Protein AF-A0A9P0GNS7-F1 (afdb_monomer_lite)

InterPro domains:
  IPR008501 THO complex subunit 7/Mft1 [PF05615] (4-136)

pLDDT: mean 85.01, std 15.53, range [34.81, 98.25]

Foldseek 3Di:
DDVVVVVVVVCVVPVPPPVLVVLVVVLVVLVVCLVPDPPPDPVVNVVSVVVSVVSVVVSVVVVVVVVVVVVVVVVVVVVVVVVVVVVVVVVVVVVVVVVVVVVVVVVVVVVVVVVVVVVVVVVVVVVDDPPVVVVVVVVVVVVVVVVVVVVVVVVVVVVVVVVVVVVVVVVVVVVVVVVVVVCVVVVPDDDDDDDD

Secondary structure (DSSP, 8-state):
--HHHHHHHHHHHHTTHHHHHHHHHHHHHHHHHHTTS--SSHHHHHHHHHHHHHHHHHHHHHHHHHHHHHHHHHHHHHHHHHHHHHHHHHHHHHHHHHHHHHHHHHHHHHHHHHHHHHHHHHHHHTTSPPHHHHHHHHHHHHHHHHHHHHHHHHHHHHHHHHHHHHHHHHHHHHHHHHHHHHHHHHS---------

Radius of gyration: 69.65 Å; chains: 1; bounding box: 148×47×194 Å

Organism: NCBI:txid467358

Structure (mmCIF, N/CA/C/O backbone):
data_AF-A0A9P0GNS7-F1
#
_entry.id   AF-A0A9P0GNS7-F1
#
loop_
_atom_site.group_PDB
_atom_site.id
_atom_site.type_symbol
_atom_site.label_atom_id
_atom_site.label_alt_id
_atom_site.label_comp_id
_atom_site.label_asym_id
_atom_site.label_entity_id
_atom_site.label_seq_id
_atom_site.pdbx_PDB_ins_code
_atom_site.Cartn_x
_atom_site.Cartn_y
_atom_site.Cartn_z
_atom_site.occupancy
_atom_site.B_iso_or_equiv
_atom_site.auth_seq_id
_atom_site.auth_comp_id
_atom_site.auth_asym_id
_atom_site.auth_atom_id
_atom_site.pdbx_PDB_model_num
ATOM 1 N N . MET A 1 1 ? 13.875 36.327 -33.855 1.00 54.88 1 MET A N 1
ATOM 2 C CA . MET A 1 1 ? 14.641 35.069 -33.754 1.00 54.88 1 MET A CA 1
ATOM 3 C C . MET A 1 1 ? 15.659 35.281 -32.671 1.00 54.88 1 MET A C 1
ATOM 5 O O . MET A 1 1 ? 16.468 36.187 -32.809 1.00 54.88 1 MET A O 1
ATOM 9 N N . THR A 1 2 ? 15.534 34.539 -31.584 1.00 84.25 2 THR A N 1
ATOM 10 C CA . THR A 1 2 ? 16.397 34.664 -30.408 1.00 84.25 2 THR A CA 1
ATOM 11 C C . THR A 1 2 ? 17.704 33.923 -30.682 1.00 84.25 2 THR A C 1
ATOM 13 O O . THR A 1 2 ? 17.686 32.924 -31.401 1.00 84.25 2 THR A O 1
ATOM 16 N N . ASP A 1 3 ? 18.833 34.373 -30.135 1.00 77.19 3 ASP A N 1
ATOM 17 C CA . ASP A 1 3 ? 20.138 33.731 -30.373 1.00 77.19 3 ASP A CA 1
ATOM 18 C C . ASP A 1 3 ? 20.139 32.239 -30.009 1.00 77.19 3 ASP A C 1
ATOM 20 O O . ASP A 1 3 ? 20.755 31.433 -30.704 1.00 77.19 3 ASP A O 1
ATOM 24 N N . GLU A 1 4 ? 19.356 31.830 -29.007 1.00 81.75 4 GLU A N 1
ATOM 25 C CA . GLU A 1 4 ? 19.142 30.415 -28.690 1.00 81.75 4 GLU A CA 1
ATOM 26 C C . GLU A 1 4 ? 18.494 29.618 -29.828 1.00 81.75 4 GLU A C 1
ATOM 28 O O . GLU A 1 4 ? 18.845 28.461 -30.042 1.00 81.75 4 GLU A O 1
ATOM 33 N N . ASP A 1 5 ? 17.580 30.213 -30.594 1.00 82.19 5 ASP A N 1
ATOM 34 C CA . ASP A 1 5 ? 16.935 29.542 -31.727 1.00 82.19 5 ASP A CA 1
ATOM 35 C C . ASP A 1 5 ? 17.911 29.374 -32.896 1.00 82.19 5 ASP A C 1
ATOM 37 O O . ASP A 1 5 ? 17.850 28.385 -33.632 1.00 82.19 5 ASP A O 1
ATOM 41 N N . ILE A 1 6 ? 18.842 30.322 -33.050 1.00 78.75 6 ILE A N 1
ATOM 42 C CA . ILE A 1 6 ? 19.924 30.274 -34.039 1.00 78.75 6 ILE A CA 1
ATOM 43 C C . ILE A 1 6 ? 20.957 29.221 -33.629 1.00 78.75 6 ILE A C 1
ATOM 45 O O . ILE A 1 6 ? 21.374 28.424 -34.469 1.00 78.75 6 ILE A O 1
ATOM 49 N N . ILE A 1 7 ? 21.322 29.165 -32.345 1.00 75.06 7 ILE A N 1
ATOM 50 C CA . ILE A 1 7 ? 22.236 28.161 -31.788 1.00 75.06 7 ILE A CA 1
ATOM 51 C C . ILE A 1 7 ? 21.610 26.767 -31.870 1.00 75.06 7 ILE A C 1
ATOM 53 O O . ILE A 1 7 ? 22.263 25.843 -32.342 1.00 75.06 7 ILE A O 1
ATOM 57 N N . ARG A 1 8 ? 20.331 26.606 -31.511 1.00 76.12 8 ARG A N 1
ATOM 58 C CA . ARG A 1 8 ? 19.602 25.332 -31.608 1.00 76.12 8 ARG A CA 1
ATOM 59 C C . ARG A 1 8 ? 19.474 24.869 -33.061 1.00 76.12 8 ARG A C 1
ATOM 61 O O . ARG A 1 8 ? 19.688 23.692 -33.335 1.00 76.12 8 ARG A O 1
ATOM 68 N N . ARG A 1 9 ? 19.205 25.777 -34.010 1.00 70.62 9 ARG A N 1
ATOM 69 C CA . ARG A 1 9 ? 19.239 25.452 -35.447 1.00 70.62 9 ARG A CA 1
ATOM 70 C C . ARG A 1 9 ? 20.632 25.062 -35.909 1.00 70.62 9 ARG A C 1
ATOM 72 O O . ARG A 1 9 ? 20.768 24.025 -36.543 1.00 70.62 9 ARG A O 1
ATOM 79 N N . ARG A 1 10 ? 21.660 25.852 -35.592 1.00 69.81 10 ARG A N 1
ATOM 80 C CA . ARG A 1 10 ? 23.043 25.550 -35.983 1.00 69.81 10 ARG A CA 1
ATOM 81 C C . ARG A 1 10 ? 23.501 24.220 -35.396 1.00 69.81 10 ARG A C 1
ATOM 83 O O . ARG A 1 10 ? 24.101 23.448 -36.119 1.00 69.81 10 ARG A O 1
ATOM 90 N N . LEU A 1 11 ? 23.139 23.905 -34.156 1.00 68.19 11 LEU A N 1
ATOM 91 C CA . LEU A 1 11 ? 23.443 22.625 -33.519 1.00 68.19 11 LEU A CA 1
ATOM 92 C C . LEU A 1 11 ? 22.653 21.454 -34.128 1.00 68.19 11 LEU A C 1
ATOM 94 O O . LEU A 1 11 ? 23.179 20.352 -34.196 1.00 68.19 11 LEU A O 1
ATOM 98 N N . MET A 1 12 ? 21.421 21.666 -34.604 1.00 65.56 12 MET A N 1
ATOM 99 C CA . MET A 1 12 ? 20.685 20.643 -35.364 1.00 65.56 12 MET A CA 1
ATOM 100 C C . MET A 1 12 ? 21.250 20.419 -36.772 1.00 65.56 12 MET A C 1
ATOM 102 O O . MET A 1 12 ? 21.155 19.305 -37.277 1.00 65.56 12 MET A O 1
ATOM 106 N N . PHE A 1 13 ? 21.819 21.451 -37.403 1.00 62.66 13 PHE A N 1
ATOM 107 C CA . PHE A 1 13 ? 22.474 21.329 -38.708 1.00 62.66 13 PHE A CA 1
ATOM 108 C C . PHE A 1 13 ? 23.898 20.749 -38.589 1.00 62.66 13 PHE A C 1
ATOM 110 O O . PHE A 1 13 ? 24.208 19.788 -39.282 1.00 62.66 13 PHE A O 1
ATOM 117 N N . ASP A 1 14 ? 24.736 21.257 -37.677 1.00 60.34 14 ASP A N 1
ATOM 118 C CA . ASP A 1 14 ? 26.123 20.807 -37.439 1.00 60.34 14 ASP A CA 1
ATOM 119 C C . ASP A 1 14 ? 26.248 19.611 -36.482 1.00 60.34 14 ASP A C 1
ATOM 121 O O . ASP A 1 14 ? 27.342 19.072 -36.300 1.00 60.34 14 ASP A O 1
ATOM 125 N N . GLY A 1 15 ? 25.148 19.170 -35.873 1.00 58.38 15 GLY A N 1
ATOM 126 C CA . GLY A 1 15 ? 25.089 17.979 -35.033 1.00 58.38 15 GLY A CA 1
ATOM 127 C C . GLY A 1 15 ? 25.295 16.718 -35.867 1.00 58.38 15 GLY A C 1
ATOM 128 O O . GLY A 1 15 ? 24.339 16.102 -36.321 1.00 58.38 15 GLY A O 1
ATOM 129 N N . ASP A 1 16 ? 26.557 16.355 -36.084 1.00 54.25 16 ASP A N 1
ATOM 130 C CA . ASP A 1 16 ? 27.046 15.120 -36.724 1.00 54.25 16 ASP A CA 1
ATOM 131 C C . ASP A 1 16 ? 26.703 14.933 -38.229 1.00 54.25 16 ASP A C 1
ATOM 133 O O . ASP A 1 16 ? 27.314 14.094 -38.885 1.00 54.25 16 ASP A O 1
ATOM 137 N N . GLY A 1 17 ? 25.794 15.724 -38.821 1.00 57.66 17 GLY A N 1
ATOM 138 C CA . GLY A 1 17 ? 25.303 15.529 -40.199 1.00 57.66 17 GLY A CA 1
ATOM 139 C C . GLY A 1 17 ? 26.152 16.151 -41.320 1.00 57.66 17 GLY A C 1
ATOM 140 O O . GLY A 1 17 ? 26.436 15.495 -42.323 1.00 57.66 17 GLY A O 1
ATOM 141 N N . THR A 1 18 ? 26.607 17.401 -41.170 1.00 56.75 18 THR A N 1
ATOM 142 C CA . THR A 1 18 ? 27.341 18.118 -42.240 1.00 56.75 18 THR A CA 1
ATOM 143 C C . THR A 1 18 ? 28.758 17.579 -42.459 1.00 56.75 18 THR A C 1
ATOM 145 O O . THR A 1 18 ? 29.319 17.688 -43.550 1.00 56.75 18 THR A O 1
ATOM 148 N N . GLY A 1 19 ? 29.366 17.002 -41.418 1.00 70.06 19 GLY A N 1
ATOM 149 C CA . GLY A 1 19 ? 30.728 16.474 -41.469 1.00 70.06 19 GLY A CA 1
ATOM 150 C C . GLY A 1 19 ? 30.844 15.212 -42.322 1.00 70.06 19 GLY A C 1
ATOM 151 O O . GLY A 1 19 ? 31.804 15.079 -43.079 1.00 70.06 19 GLY A O 1
ATOM 152 N N . GLU A 1 20 ? 29.870 14.305 -42.228 1.00 72.25 20 GLU A N 1
ATOM 153 C CA . GLU A 1 20 ? 29.835 13.081 -43.037 1.00 72.25 20 GLU A CA 1
ATOM 154 C C . GLU A 1 20 ? 29.507 13.381 -44.502 1.00 72.25 20 GLU A C 1
ATOM 156 O O . GLU A 1 20 ? 30.194 12.874 -45.387 1.00 72.25 20 GLU A O 1
ATOM 161 N N . ASP A 1 21 ? 28.539 14.262 -44.769 1.00 77.69 21 ASP A N 1
ATOM 162 C CA . ASP A 1 21 ? 28.176 14.656 -46.135 1.00 77.69 21 ASP A CA 1
ATOM 163 C C . ASP A 1 21 ? 29.322 15.397 -46.846 1.00 77.69 21 ASP A C 1
ATOM 165 O O . ASP A 1 21 ? 29.645 15.132 -48.006 1.00 77.69 21 ASP A O 1
ATOM 169 N N . ARG A 1 22 ? 30.048 16.259 -46.122 1.00 79.25 22 ARG A N 1
ATOM 170 C CA . ARG A 1 22 ? 31.270 16.894 -46.633 1.00 79.25 22 ARG A CA 1
ATOM 171 C C . ARG A 1 22 ? 32.360 15.868 -46.955 1.00 79.25 22 ARG A C 1
ATOM 173 O O . ARG A 1 22 ? 32.980 15.958 -48.011 1.00 79.25 22 ARG A O 1
ATOM 180 N N . ARG A 1 23 ? 32.569 14.876 -46.083 1.00 78.56 23 ARG A N 1
ATOM 181 C CA . ARG A 1 23 ? 33.554 13.800 -46.299 1.00 78.56 23 ARG A CA 1
ATOM 182 C C . ARG A 1 23 ? 33.175 12.902 -47.477 1.00 78.56 23 ARG A C 1
ATOM 184 O O . ARG A 1 23 ? 34.052 12.546 -48.257 1.00 78.56 23 ARG A O 1
ATOM 191 N N . LEU A 1 24 ? 31.893 12.575 -47.643 1.00 83.38 24 LEU A N 1
ATOM 192 C CA . LEU A 1 24 ? 31.376 11.839 -48.802 1.00 83.38 24 LEU A CA 1
ATOM 193 C C . LEU A 1 24 ? 31.582 12.619 -50.101 1.00 83.38 24 LEU A C 1
ATOM 195 O O . LEU A 1 24 ? 32.037 12.055 -51.096 1.00 83.38 24 LEU A O 1
ATOM 199 N N . ASN A 1 25 ? 31.308 13.922 -50.079 1.00 85.81 25 ASN A N 1
ATOM 200 C CA . ASN A 1 25 ? 31.560 14.800 -51.215 1.00 85.81 25 ASN A CA 1
ATOM 201 C C . ASN A 1 25 ? 33.052 14.866 -51.570 1.00 85.81 25 ASN A C 1
ATOM 203 O O . ASN A 1 25 ? 33.404 14.836 -52.749 1.00 85.81 25 ASN A O 1
ATOM 207 N N . ASP A 1 26 ? 33.943 14.925 -50.581 1.00 83.69 26 ASP A N 1
ATOM 208 C CA . ASP A 1 26 ? 35.387 14.945 -50.824 1.00 83.69 26 ASP A CA 1
ATOM 209 C C . ASP A 1 26 ? 35.915 13.584 -51.314 1.00 83.69 26 ASP A C 1
ATOM 211 O O . ASP A 1 26 ? 36.727 13.547 -52.239 1.00 83.69 26 ASP A O 1
ATOM 215 N N . PHE A 1 27 ? 35.377 12.470 -50.808 1.00 86.12 27 PHE A N 1
ATOM 216 C CA . PHE A 1 27 ? 35.633 11.124 -51.333 1.00 86.12 27 PHE A CA 1
ATOM 217 C C . PHE A 1 27 ? 35.225 10.996 -52.810 1.00 86.12 27 PHE A C 1
ATOM 219 O O . PHE A 1 27 ? 36.007 10.535 -53.643 1.00 86.12 27 PHE A O 1
ATOM 226 N N . LEU A 1 28 ? 34.037 11.489 -53.169 1.00 87.25 28 LEU A N 1
ATOM 227 C CA . LEU A 1 28 ? 33.531 11.463 -54.544 1.00 87.25 28 LEU A CA 1
ATOM 228 C C . LEU A 1 28 ? 34.373 12.343 -55.484 1.00 87.25 28 LEU A C 1
ATOM 230 O O . LEU A 1 28 ? 34.656 11.952 -56.622 1.00 87.25 28 LEU A O 1
ATOM 234 N N . LYS A 1 29 ? 34.845 13.501 -55.002 1.00 87.25 29 LYS A N 1
ATOM 235 C CA . LYS A 1 29 ? 35.814 14.339 -55.729 1.00 87.25 29 LYS A CA 1
ATOM 236 C C . LYS A 1 29 ? 37.148 13.622 -55.924 1.00 87.25 29 LYS A C 1
ATOM 238 O O . LYS A 1 29 ? 37.714 13.734 -57.006 1.00 87.25 29 LYS A O 1
ATOM 243 N N . ASN A 1 30 ? 37.650 12.900 -54.922 1.00 85.44 30 ASN A N 1
ATOM 244 C CA . ASN A 1 30 ? 38.920 12.173 -55.012 1.00 85.44 30 ASN A CA 1
ATOM 245 C C . ASN A 1 30 ? 38.845 11.022 -56.022 1.00 85.44 30 ASN A C 1
ATOM 247 O O . ASN A 1 30 ? 39.733 10.907 -56.860 1.00 85.44 30 ASN A O 1
ATOM 251 N N . ILE A 1 31 ? 37.740 10.269 -56.045 1.00 86.62 31 ILE A N 1
ATOM 252 C CA . ILE A 1 31 ? 37.474 9.270 -57.094 1.00 86.62 31 ILE A CA 1
ATOM 253 C C . ILE A 1 31 ? 37.410 9.934 -58.473 1.00 86.62 31 ILE A C 1
ATOM 255 O O . ILE A 1 31 ? 38.049 9.482 -59.419 1.00 86.62 31 ILE A O 1
ATOM 259 N N . SER A 1 32 ? 36.671 11.040 -58.592 1.00 86.44 32 SER A N 1
ATOM 260 C CA . SER A 1 32 ? 36.528 11.762 -59.863 1.00 86.44 32 SER A CA 1
ATOM 261 C C . SER A 1 32 ? 37.859 12.313 -60.379 1.00 86.44 32 SER A C 1
ATOM 263 O O . SER A 1 32 ? 38.058 12.383 -61.589 1.00 86.44 32 SER A O 1
ATOM 265 N N . LYS A 1 33 ? 38.761 12.718 -59.477 1.00 85.50 33 LYS A N 1
ATOM 266 C CA . LYS A 1 33 ? 40.122 13.154 -59.810 1.00 85.50 33 LYS A CA 1
ATOM 267 C C . LYS A 1 33 ? 40.984 11.976 -60.240 1.00 85.50 33 LYS A C 1
ATOM 269 O O . LYS A 1 33 ? 41.615 12.074 -61.284 1.00 85.50 33 LYS A O 1
ATOM 274 N N . TRP A 1 34 ? 40.972 10.873 -59.495 1.00 82.19 34 TRP A N 1
ATOM 275 C CA . TRP A 1 34 ? 41.722 9.664 -59.843 1.00 82.19 34 TRP A CA 1
ATOM 276 C C . TRP A 1 34 ? 41.353 9.153 -61.243 1.00 82.19 34 TRP A C 1
ATOM 278 O O . TRP A 1 34 ? 42.236 8.933 -62.054 1.00 82.19 34 TRP A O 1
ATOM 288 N N . LEU A 1 35 ? 40.061 9.141 -61.594 1.00 81.94 35 LEU A N 1
ATOM 289 C CA . LEU A 1 35 ? 39.582 8.730 -62.924 1.00 81.94 35 LEU A CA 1
ATOM 290 C C . LEU A 1 35 ? 39.954 9.677 -64.084 1.00 81.94 35 LEU A C 1
ATOM 292 O O . LEU A 1 35 ? 39.881 9.274 -65.240 1.00 81.94 35 LEU A O 1
ATOM 296 N N . ARG A 1 36 ? 40.266 10.950 -63.807 1.00 80.75 36 ARG A N 1
ATOM 297 C CA . ARG A 1 36 ? 40.544 11.986 -64.827 1.00 80.75 36 ARG A CA 1
ATOM 298 C C . ARG A 1 36 ? 42.023 12.339 -64.948 1.00 80.75 36 ARG A C 1
ATOM 300 O O . ARG A 1 36 ? 42.383 13.105 -65.839 1.00 80.75 36 ARG A O 1
ATOM 307 N N . THR A 1 37 ? 42.852 11.872 -64.021 1.00 77.06 37 THR A N 1
ATOM 308 C CA . THR A 1 37 ? 44.276 12.205 -63.997 1.00 77.06 37 THR A CA 1
ATOM 309 C C . THR A 1 37 ? 45.023 11.155 -64.804 1.00 77.06 37 THR A C 1
ATOM 311 O O . THR A 1 37 ? 44.979 9.983 -64.454 1.00 77.06 37 THR A O 1
ATOM 314 N N . ASP A 1 38 ? 45.724 11.571 -65.858 1.00 65.25 38 ASP A N 1
ATOM 315 C CA . ASP A 1 38 ? 46.687 10.696 -66.529 1.00 65.25 38 ASP A CA 1
ATOM 316 C C . ASP A 1 38 ? 47.863 10.491 -65.565 1.00 65.25 38 ASP A C 1
ATOM 318 O O . ASP A 1 38 ? 48.603 11.432 -65.251 1.00 65.25 38 ASP A O 1
ATOM 322 N N . HIS A 1 39 ? 47.964 9.294 -64.987 1.00 65.50 39 HIS A N 1
ATOM 323 C CA . HIS A 1 39 ? 48.976 8.981 -63.982 1.00 65.50 39 HIS A CA 1
ATOM 324 C C . HIS A 1 39 ? 50.364 9.029 -64.632 1.00 65.50 39 HIS A C 1
ATOM 326 O O . HIS A 1 39 ? 50.729 8.148 -65.403 1.00 65.50 39 HIS A O 1
ATOM 332 N N . LYS A 1 40 ? 51.140 10.080 -64.333 1.00 60.06 40 LYS A N 1
ATOM 333 C CA . LYS A 1 40 ? 52.489 10.289 -64.894 1.00 60.06 40 LYS A C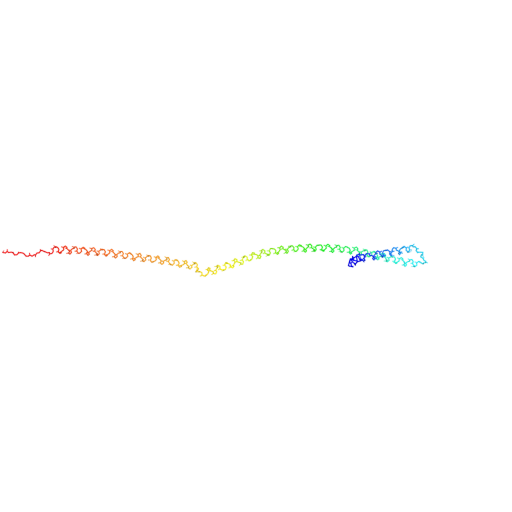A 1
ATOM 334 C C . LYS A 1 40 ? 53.481 9.191 -64.481 1.00 60.06 40 LYS A C 1
ATOM 336 O O . LYS A 1 40 ? 54.430 8.943 -65.219 1.00 60.06 40 LYS A O 1
ATOM 341 N N . THR A 1 41 ? 53.228 8.547 -63.339 1.00 66.94 41 THR A N 1
ATOM 342 C CA . THR A 1 41 ? 54.006 7.442 -62.764 1.00 66.94 41 THR A CA 1
ATOM 343 C C . THR A 1 41 ? 53.048 6.442 -62.104 1.00 66.94 41 THR A C 1
ATOM 345 O O . THR A 1 41 ? 52.045 6.848 -61.513 1.00 66.94 41 THR A O 1
ATOM 348 N N . GLU A 1 42 ? 53.354 5.145 -62.169 1.00 70.62 42 GLU A N 1
ATOM 349 C CA . GLU A 1 42 ? 52.539 4.063 -61.584 1.00 70.62 42 GLU A CA 1
ATOM 350 C C . GLU A 1 42 ? 52.405 4.180 -60.047 1.00 70.62 42 GLU A C 1
ATOM 352 O O . GLU A 1 42 ? 51.342 3.912 -59.487 1.00 70.62 42 GLU A O 1
ATOM 357 N N . GLU A 1 43 ? 53.438 4.696 -59.371 1.00 76.56 43 GLU A N 1
ATOM 358 C CA . GLU A 1 43 ? 53.465 4.917 -57.915 1.00 76.56 43 GLU A CA 1
ATOM 359 C C . GLU A 1 43 ? 52.447 5.973 -57.440 1.00 76.56 43 GLU A C 1
ATOM 361 O O . GLU A 1 43 ? 51.773 5.780 -56.425 1.00 76.56 43 GLU A O 1
ATOM 366 N N . ASP A 1 44 ? 52.253 7.057 -58.200 1.00 76.44 44 ASP A N 1
ATOM 367 C CA . ASP A 1 44 ? 51.292 8.120 -57.862 1.00 76.44 44 ASP A CA 1
ATOM 368 C C . ASP A 1 44 ? 49.838 7.626 -57.949 1.00 76.44 44 ASP A C 1
ATOM 370 O O . ASP A 1 44 ? 48.963 8.056 -57.187 1.00 76.44 44 ASP A O 1
ATOM 374 N N . GLY A 1 45 ? 49.571 6.705 -58.881 1.00 78.81 45 GLY A N 1
ATOM 375 C CA . GLY A 1 45 ? 48.272 6.048 -59.019 1.00 78.81 45 GLY A CA 1
ATOM 376 C C . GLY A 1 45 ? 47.946 5.153 -57.824 1.00 78.81 45 GLY A C 1
ATOM 377 O O . GLY A 1 45 ? 46.803 5.155 -57.358 1.00 78.81 45 GLY A O 1
ATOM 378 N N . LEU A 1 46 ? 48.956 4.455 -57.297 1.00 83.62 46 LEU A N 1
ATOM 379 C CA . LEU A 1 46 ? 48.839 3.534 -56.165 1.00 83.62 46 LEU A CA 1
ATOM 380 C C . LEU A 1 46 ? 48.621 4.286 -54.839 1.00 83.62 46 LEU A C 1
ATOM 382 O O . LEU A 1 46 ? 47.715 3.948 -54.082 1.00 83.62 46 LEU A O 1
ATOM 386 N N . ILE A 1 47 ? 49.335 5.397 -54.616 1.00 84.88 47 ILE A N 1
ATOM 387 C CA . ILE A 1 47 ? 49.142 6.267 -53.438 1.00 84.88 47 ILE A CA 1
ATOM 388 C C . ILE A 1 47 ? 47.731 6.883 -53.412 1.00 84.88 47 ILE A C 1
ATOM 390 O O . ILE A 1 47 ? 47.077 6.943 -52.365 1.00 84.88 47 ILE A O 1
ATOM 394 N N . MET A 1 48 ? 47.229 7.343 -54.563 1.00 83.06 48 MET A N 1
ATOM 395 C CA . MET A 1 48 ? 45.854 7.846 -54.666 1.00 83.06 48 MET A CA 1
ATOM 396 C C . MET A 1 48 ? 44.819 6.742 -54.421 1.00 83.06 48 MET A C 1
ATOM 398 O O . MET A 1 48 ? 43.810 6.994 -53.759 1.00 83.06 48 MET A O 1
ATOM 402 N N . PHE A 1 49 ? 45.065 5.530 -54.920 1.00 86.56 49 PHE A N 1
ATOM 403 C CA . PHE A 1 49 ? 44.190 4.380 -54.711 1.00 86.56 49 PHE A CA 1
ATOM 404 C C . PHE A 1 49 ? 44.110 3.971 -53.231 1.00 86.56 49 PHE A C 1
ATOM 406 O O . PHE A 1 49 ? 43.007 3.770 -52.712 1.00 86.56 49 PHE A O 1
ATOM 413 N N . ASP A 1 50 ? 45.236 3.941 -52.518 1.00 88.38 50 ASP A N 1
ATOM 414 C CA . ASP A 1 50 ? 45.268 3.663 -51.076 1.00 88.38 50 ASP A CA 1
ATOM 415 C C . ASP A 1 50 ? 44.537 4.747 -50.272 1.00 88.38 50 ASP A C 1
ATOM 417 O O . ASP A 1 50 ? 43.758 4.444 -49.365 1.00 88.38 50 ASP A O 1
ATOM 421 N N . SER A 1 51 ? 44.697 6.019 -50.652 1.00 87.69 51 SER A N 1
ATOM 422 C CA . SER A 1 51 ? 43.971 7.142 -50.040 1.00 87.69 51 SER A CA 1
ATOM 423 C C . SER A 1 51 ? 42.451 7.029 -50.228 1.00 87.69 51 SER A C 1
ATOM 425 O O . SER A 1 51 ? 41.683 7.232 -49.282 1.00 87.69 51 SER A O 1
ATOM 427 N N . ILE A 1 52 ? 41.996 6.652 -51.428 1.00 88.50 52 ILE A N 1
ATOM 428 C CA . ILE A 1 52 ? 40.577 6.393 -51.717 1.00 88.50 52 ILE A CA 1
ATOM 429 C C . ILE A 1 52 ? 40.083 5.187 -50.906 1.00 88.50 52 ILE A C 1
ATOM 431 O O . ILE A 1 52 ? 39.009 5.245 -50.305 1.00 88.50 52 ILE A O 1
ATOM 435 N N . THR A 1 53 ? 40.867 4.115 -50.824 1.00 89.31 53 THR A N 1
ATOM 436 C CA . THR A 1 53 ? 40.500 2.905 -50.074 1.00 89.31 53 THR A CA 1
ATOM 437 C C . THR A 1 53 ? 40.355 3.194 -48.577 1.00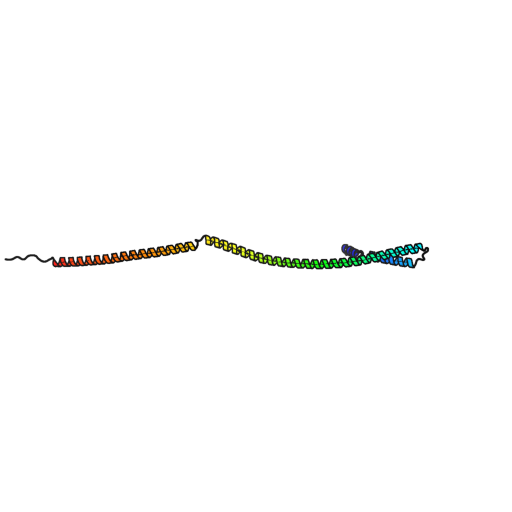 89.31 53 THR A C 1
ATOM 439 O O . THR A 1 53 ? 39.331 2.847 -47.983 1.00 89.31 53 THR A O 1
ATOM 442 N N . ALA A 1 54 ? 41.291 3.939 -47.985 1.00 89.69 54 ALA A N 1
ATOM 443 C CA . ALA A 1 54 ? 41.213 4.373 -46.591 1.00 89.69 54 ALA A CA 1
ATOM 444 C C . ALA A 1 54 ? 39.988 5.271 -46.322 1.00 89.69 54 ALA A C 1
ATOM 446 O O . ALA A 1 54 ? 39.297 5.117 -45.311 1.00 89.69 54 ALA A O 1
ATOM 447 N N . GLN A 1 55 ? 39.661 6.184 -47.245 1.00 87.69 55 GLN A N 1
ATOM 448 C CA . GLN A 1 55 ? 38.454 7.016 -47.141 1.00 87.69 55 GLN A CA 1
ATOM 449 C C . GLN A 1 55 ? 37.167 6.178 -47.211 1.00 87.69 55 GLN A C 1
ATOM 451 O O . GLN A 1 55 ? 36.225 6.432 -46.456 1.00 87.69 55 GLN A O 1
ATOM 456 N N . LEU A 1 56 ? 37.127 5.148 -48.061 1.00 89.19 56 LEU A N 1
ATOM 457 C CA . LEU A 1 56 ? 35.993 4.228 -48.155 1.00 89.19 56 LEU A CA 1
ATOM 458 C C . LEU A 1 56 ? 35.794 3.428 -46.860 1.00 89.19 56 LEU A C 1
ATOM 460 O O . LEU A 1 56 ? 34.660 3.270 -46.400 1.00 89.19 56 LEU A O 1
ATOM 464 N N . GLU A 1 57 ? 36.872 2.916 -46.268 1.00 90.00 57 GLU A N 1
ATOM 465 C CA . GLU A 1 57 ? 36.821 2.204 -44.987 1.00 90.00 57 GLU A CA 1
ATOM 466 C C . GLU A 1 57 ? 36.313 3.101 -43.860 1.00 90.00 57 GLU A C 1
ATOM 468 O O . GLU A 1 57 ? 35.443 2.692 -43.084 1.00 90.00 57 GLU A O 1
ATOM 473 N N . PHE A 1 58 ? 36.774 4.350 -43.824 1.00 86.25 58 PHE A N 1
ATOM 474 C CA . PHE A 1 58 ? 36.307 5.339 -42.863 1.00 86.25 58 PHE A CA 1
ATOM 475 C C . PHE A 1 58 ? 34.796 5.601 -42.990 1.00 86.25 58 PHE A C 1
ATOM 477 O O . PHE A 1 58 ? 34.068 5.536 -41.997 1.00 86.25 58 PHE A O 1
ATOM 484 N N . VAL A 1 59 ? 34.297 5.836 -44.209 1.00 86.25 59 VAL A N 1
ATOM 485 C CA . VAL A 1 59 ? 32.862 6.060 -44.472 1.00 86.25 59 VAL A CA 1
ATOM 486 C C . VAL A 1 59 ? 32.028 4.834 -44.085 1.00 86.25 59 VAL A C 1
ATOM 488 O O . VAL A 1 59 ? 30.971 4.959 -43.460 1.00 86.25 59 VAL A O 1
ATOM 491 N N . LYS A 1 60 ? 32.503 3.623 -44.405 1.00 88.94 60 LYS A N 1
ATOM 492 C CA . LYS A 1 60 ? 31.851 2.371 -43.984 1.00 88.94 60 LYS A CA 1
ATOM 493 C C . LYS A 1 60 ? 31.780 2.267 -42.459 1.00 88.94 60 LYS A C 1
ATOM 495 O O . LYS A 1 60 ? 30.744 1.868 -41.919 1.00 88.94 60 LYS A O 1
ATOM 500 N N . HIS A 1 61 ? 32.859 2.626 -41.768 1.00 89.06 61 HIS A N 1
ATOM 501 C CA . HIS A 1 61 ? 32.922 2.600 -40.313 1.00 89.06 61 HIS A CA 1
ATOM 502 C C . HIS A 1 61 ? 31.958 3.608 -39.675 1.00 89.06 61 HIS A C 1
ATOM 504 O O . HIS A 1 61 ? 31.171 3.217 -38.809 1.00 89.06 61 HIS A O 1
ATOM 510 N N . SER A 1 62 ? 31.954 4.868 -40.122 1.00 87.12 62 SER A N 1
ATOM 511 C CA . SER A 1 62 ? 31.079 5.890 -39.530 1.00 87.12 62 SER A CA 1
ATOM 512 C C . SER A 1 62 ? 29.598 5.567 -39.764 1.00 87.12 62 SER A C 1
ATOM 514 O O . SER A 1 62 ? 28.807 5.608 -38.819 1.00 87.12 62 SER A O 1
ATOM 516 N N . ARG A 1 63 ? 29.235 5.050 -40.948 1.00 85.38 63 ARG A N 1
ATOM 517 C CA . ARG A 1 63 ? 27.880 4.536 -41.212 1.00 85.38 63 ARG A CA 1
ATOM 518 C C . ARG A 1 63 ? 27.491 3.400 -40.264 1.00 85.38 63 ARG A C 1
ATOM 520 O O . ARG A 1 63 ? 26.374 3.382 -39.738 1.00 85.38 63 ARG A O 1
ATOM 527 N N . ARG A 1 64 ? 28.388 2.435 -40.028 1.00 91.88 64 ARG A N 1
ATOM 528 C CA . ARG A 1 64 ? 28.139 1.335 -39.080 1.00 91.88 64 ARG A CA 1
ATOM 529 C C . ARG A 1 64 ? 27.929 1.871 -37.664 1.00 91.88 64 ARG A C 1
ATOM 531 O O . ARG A 1 64 ? 27.008 1.423 -36.980 1.00 91.88 64 ARG A O 1
ATOM 538 N N . LEU A 1 65 ? 28.738 2.840 -37.244 1.00 90.88 65 LEU A N 1
ATOM 539 C CA . LEU A 1 65 ? 28.610 3.486 -35.942 1.00 90.88 65 LEU A CA 1
ATOM 540 C C . LEU A 1 65 ? 27.279 4.240 -35.813 1.00 90.88 65 LEU A C 1
ATOM 542 O O . LEU A 1 65 ? 26.592 4.081 -34.807 1.00 90.88 65 LEU A O 1
ATOM 546 N N . ALA A 1 66 ? 26.862 4.992 -36.834 1.00 87.50 66 ALA A N 1
ATOM 547 C CA . ALA A 1 66 ? 25.574 5.685 -36.860 1.00 87.50 66 ALA A CA 1
ATOM 548 C C . ALA A 1 66 ? 24.391 4.711 -36.717 1.00 87.50 66 ALA A C 1
ATOM 550 O O . ALA A 1 66 ? 23.487 4.940 -35.910 1.00 87.50 66 ALA A O 1
ATOM 551 N N . HIS A 1 67 ? 24.423 3.574 -37.422 1.00 91.19 67 HIS A N 1
ATOM 552 C CA . HIS A 1 67 ? 23.411 2.525 -37.267 1.00 91.19 67 HIS A CA 1
ATOM 553 C C . HIS A 1 67 ? 23.378 1.939 -35.847 1.00 91.19 67 HIS A C 1
ATOM 555 O O . HIS A 1 67 ? 22.293 1.742 -35.292 1.00 91.19 67 HIS A O 1
ATOM 561 N N . LEU A 1 68 ? 24.541 1.673 -35.244 1.00 94.62 68 LEU A N 1
ATOM 562 C CA . LEU A 1 68 ? 24.626 1.160 -33.874 1.00 94.62 68 LEU A CA 1
ATOM 563 C C . LEU A 1 68 ? 24.118 2.180 -32.849 1.00 94.62 68 LEU A C 1
ATOM 565 O O . LEU A 1 68 ? 23.311 1.808 -31.997 1.00 94.62 68 LEU A O 1
ATOM 569 N N . ARG A 1 69 ? 24.512 3.453 -32.981 1.00 91.00 69 ARG A N 1
ATOM 570 C CA . ARG A 1 69 ? 24.034 4.557 -32.137 1.00 91.00 69 ARG A CA 1
ATOM 571 C C . ARG A 1 69 ? 22.522 4.707 -32.234 1.00 91.00 69 ARG A C 1
ATOM 573 O O . ARG A 1 69 ? 21.849 4.690 -31.213 1.00 91.00 69 ARG A O 1
ATOM 580 N N . ARG A 1 70 ? 21.961 4.729 -33.447 1.00 91.62 70 ARG A N 1
ATOM 581 C CA . ARG A 1 70 ? 20.503 4.780 -33.648 1.00 91.62 70 ARG A CA 1
ATOM 582 C C . ARG A 1 70 ? 19.792 3.604 -32.979 1.00 91.62 70 ARG A C 1
ATOM 584 O O . ARG A 1 70 ? 18.765 3.791 -32.333 1.00 91.62 70 ARG A O 1
ATOM 591 N N . ARG A 1 71 ? 20.335 2.388 -33.106 1.00 96.25 71 ARG A N 1
ATOM 592 C CA . ARG A 1 71 ? 19.774 1.200 -32.447 1.00 96.25 71 ARG A CA 1
ATOM 593 C C . ARG A 1 71 ? 19.810 1.329 -30.924 1.00 96.25 71 ARG A C 1
ATOM 595 O O . ARG A 1 71 ? 18.856 0.919 -30.274 1.00 96.25 71 ARG A O 1
ATOM 602 N N . GLN A 1 72 ? 20.895 1.860 -30.368 1.00 95.56 72 GLN A N 1
ATOM 603 C CA . GLN A 1 72 ? 21.030 2.079 -28.931 1.00 95.56 72 GLN A CA 1
ATOM 604 C C . GLN A 1 72 ? 20.058 3.153 -28.432 1.00 95.56 72 GLN A C 1
ATOM 606 O O . GLN A 1 72 ? 19.303 2.873 -27.510 1.00 95.56 72 GLN A O 1
ATOM 611 N N . ILE A 1 73 ? 19.984 4.306 -29.102 1.00 95.31 73 ILE A N 1
ATOM 612 C CA . ILE A 1 73 ? 19.049 5.392 -28.769 1.00 95.31 73 ILE A CA 1
ATOM 613 C C . ILE A 1 73 ? 17.603 4.886 -28.769 1.00 95.31 73 ILE A C 1
ATOM 615 O O . ILE A 1 73 ? 16.845 5.168 -27.849 1.00 95.31 73 ILE A O 1
ATOM 619 N N . ASN A 1 74 ? 17.218 4.073 -29.758 1.00 96.31 74 ASN A N 1
ATOM 620 C CA . ASN A 1 74 ? 15.878 3.485 -29.791 1.00 96.31 74 ASN A CA 1
ATOM 621 C C . ASN A 1 74 ? 15.605 2.570 -28.584 1.00 96.31 74 ASN A C 1
ATOM 623 O O . ASN A 1 74 ? 14.493 2.567 -28.061 1.00 96.31 74 ASN A O 1
ATOM 627 N N . LYS A 1 75 ? 16.604 1.798 -28.134 1.00 97.06 75 LYS A N 1
ATOM 628 C CA . LYS A 1 75 ? 16.480 0.960 -26.931 1.00 97.06 75 LYS A CA 1
ATOM 629 C C . LYS A 1 75 ? 16.386 1.801 -25.661 1.00 97.06 75 LYS A C 1
ATOM 631 O O . LYS A 1 75 ? 15.564 1.501 -24.804 1.00 97.06 75 LYS A O 1
ATOM 636 N N . GLU A 1 76 ? 17.202 2.844 -25.549 1.00 96.62 76 GLU A N 1
ATOM 637 C CA . GLU A 1 76 ? 17.162 3.784 -24.424 1.00 96.62 76 GLU A CA 1
ATOM 638 C C . GLU A 1 76 ? 15.796 4.475 -24.345 1.00 96.62 76 GLU A C 1
ATOM 640 O O . GLU A 1 76 ? 15.196 4.528 -23.278 1.00 96.62 76 GLU A O 1
ATOM 645 N N . LEU A 1 77 ? 15.238 4.896 -25.483 1.00 97.12 77 LEU A N 1
ATOM 646 C CA . LEU A 1 77 ? 13.917 5.519 -25.548 1.00 97.12 77 LEU A CA 1
ATOM 647 C C . LEU A 1 77 ? 12.797 4.568 -25.095 1.00 97.12 77 LEU A C 1
ATOM 649 O O . LEU A 1 77 ? 11.918 4.975 -24.339 1.00 97.12 77 LEU A O 1
ATOM 653 N N . GLN A 1 78 ? 12.855 3.291 -25.487 1.00 97.25 78 GLN A N 1
ATOM 654 C CA . GLN A 1 78 ? 11.929 2.266 -24.987 1.00 97.25 78 GLN A CA 1
ATOM 655 C C . GLN A 1 78 ? 12.085 2.031 -23.481 1.00 97.25 78 GLN A C 1
ATOM 657 O O . GLN A 1 78 ? 11.094 1.906 -22.767 1.00 97.25 78 GLN A O 1
ATOM 662 N N . MET A 1 79 ? 13.322 1.996 -22.981 1.00 97.81 79 MET A N 1
ATOM 663 C CA . MET A 1 79 ? 13.582 1.859 -21.550 1.00 97.81 79 MET A CA 1
ATOM 664 C C . MET A 1 79 ? 13.017 3.047 -20.763 1.00 97.81 79 MET A C 1
ATOM 666 O O . MET A 1 79 ? 12.402 2.834 -19.721 1.00 97.81 79 MET A O 1
ATOM 670 N N . TYR A 1 80 ? 13.180 4.278 -21.258 1.00 98.06 80 TYR A N 1
ATOM 671 C CA . TYR A 1 80 ? 12.611 5.464 -20.620 1.00 98.06 80 TYR A CA 1
ATOM 672 C C . TYR A 1 80 ? 11.081 5.451 -20.616 1.00 98.06 80 TYR A C 1
ATOM 674 O O . TYR A 1 80 ? 10.493 5.799 -19.595 1.00 98.06 80 TYR A O 1
ATOM 682 N N . ALA A 1 81 ? 10.440 4.997 -21.698 1.00 97.38 81 ALA A N 1
ATOM 683 C CA . ALA A 1 81 ? 8.987 4.828 -21.737 1.00 97.38 81 ALA A CA 1
ATOM 684 C C . ALA A 1 81 ? 8.508 3.816 -20.680 1.00 97.38 81 ALA A C 1
ATOM 686 O O . ALA A 1 81 ? 7.661 4.135 -19.851 1.00 97.38 81 ALA A O 1
ATOM 687 N N . ASN A 1 82 ? 9.140 2.641 -20.619 1.00 97.88 82 ASN A N 1
ATOM 688 C CA . ASN A 1 82 ? 8.802 1.621 -19.624 1.00 97.88 82 ASN A CA 1
ATOM 689 C C . ASN A 1 82 ? 9.041 2.107 -18.186 1.00 97.88 82 ASN A C 1
ATOM 691 O O . ASN A 1 82 ? 8.270 1.793 -17.280 1.00 97.88 82 ASN A O 1
ATOM 695 N N . LEU A 1 83 ? 10.120 2.863 -17.959 1.00 98.06 83 LEU A N 1
ATOM 696 C CA . LEU A 1 83 ? 10.425 3.435 -16.651 1.00 98.06 83 LEU A CA 1
ATOM 697 C C . LEU A 1 83 ? 9.369 4.462 -16.236 1.00 98.06 83 LEU A C 1
ATOM 699 O O . LEU A 1 83 ? 8.961 4.472 -15.076 1.00 98.06 83 LEU A O 1
ATOM 703 N N . TYR A 1 84 ? 8.921 5.297 -17.174 1.00 98.19 84 TYR A N 1
ATOM 704 C CA . TYR A 1 84 ? 7.852 6.261 -16.944 1.00 98.19 84 TYR A CA 1
ATOM 705 C C . TYR A 1 84 ? 6.548 5.562 -16.546 1.00 98.19 84 TYR A C 1
ATOM 707 O O . TYR A 1 84 ? 5.974 5.894 -15.509 1.00 98.19 84 TYR A O 1
ATOM 715 N N . ASP A 1 85 ? 6.139 4.532 -17.288 1.00 98.12 85 ASP A N 1
ATOM 716 C CA . ASP A 1 85 ? 4.926 3.766 -16.983 1.00 98.12 85 ASP A CA 1
ATOM 717 C C . ASP A 1 85 ? 5.023 3.064 -15.619 1.00 98.12 85 ASP A C 1
ATOM 719 O O . ASP A 1 85 ? 4.088 3.106 -14.814 1.00 98.12 85 ASP A O 1
ATOM 723 N N . ALA A 1 86 ? 6.185 2.486 -15.299 1.00 98.19 86 ALA A N 1
ATOM 724 C CA . ALA A 1 86 ? 6.434 1.871 -13.997 1.00 98.19 86 ALA A CA 1
ATOM 725 C C . ALA A 1 86 ? 6.382 2.891 -12.847 1.00 98.19 86 ALA A C 1
ATOM 727 O O . ALA A 1 86 ? 5.841 2.599 -11.777 1.00 98.19 86 ALA A O 1
ATOM 728 N N . MET A 1 87 ? 6.929 4.095 -13.045 1.00 97.94 87 MET A N 1
ATOM 729 C CA . MET A 1 87 ? 6.819 5.181 -12.068 1.00 97.94 87 MET A CA 1
ATOM 730 C C . MET A 1 87 ? 5.366 5.620 -11.892 1.00 97.94 87 MET A C 1
ATOM 732 O O . MET A 1 87 ? 4.925 5.798 -10.758 1.00 97.94 87 MET A O 1
ATOM 736 N N . GLN A 1 88 ? 4.606 5.731 -12.981 1.00 97.94 88 GLN A N 1
ATOM 737 C CA . GLN A 1 88 ? 3.201 6.119 -12.934 1.00 97.94 88 GLN A CA 1
ATOM 738 C C . GLN A 1 88 ? 2.343 5.083 -12.192 1.00 97.94 88 GLN A C 1
ATOM 740 O O . GLN A 1 88 ? 1.529 5.467 -11.349 1.00 97.94 88 GLN A O 1
ATOM 745 N N . SER A 1 89 ? 2.565 3.782 -12.428 1.00 98.06 89 SER A N 1
ATOM 746 C CA . SER A 1 89 ? 1.901 2.704 -11.674 1.00 98.06 89 SER A CA 1
ATOM 747 C C . SER A 1 89 ? 2.196 2.812 -10.182 1.00 98.06 89 SER A C 1
ATOM 749 O O . SER A 1 89 ? 1.275 2.874 -9.372 1.00 98.06 89 SER A O 1
ATOM 751 N N . ARG A 1 90 ? 3.476 2.957 -9.811 1.00 98.25 90 ARG A N 1
ATOM 752 C CA . ARG A 1 90 ? 3.884 3.112 -8.406 1.00 98.25 90 ARG A CA 1
ATOM 753 C C . ARG A 1 90 ? 3.264 4.341 -7.753 1.00 98.25 90 ARG A C 1
ATOM 755 O O . ARG A 1 90 ? 2.878 4.284 -6.592 1.00 98.25 90 ARG A O 1
ATOM 762 N N . ILE A 1 91 ? 3.169 5.461 -8.469 1.00 98.12 91 ILE A N 1
ATOM 763 C CA . ILE A 1 91 ? 2.512 6.668 -7.953 1.00 98.12 91 ILE A CA 1
ATOM 764 C C . ILE A 1 91 ? 1.037 6.386 -7.653 1.00 98.12 91 ILE A C 1
ATOM 766 O O . ILE A 1 91 ? 0.544 6.821 -6.613 1.00 98.12 91 ILE A O 1
ATOM 770 N N . ASN A 1 92 ? 0.339 5.665 -8.530 1.00 98.06 92 ASN A N 1
ATOM 771 C CA . ASN A 1 92 ? -1.063 5.312 -8.316 1.00 98.06 92 ASN A CA 1
ATOM 772 C C . ASN A 1 92 ? -1.231 4.336 -7.143 1.00 98.06 92 ASN A C 1
ATOM 774 O O . ASN A 1 92 ? -2.022 4.615 -6.249 1.00 98.06 92 ASN A O 1
ATOM 778 N N . GLU A 1 93 ? -0.407 3.290 -7.062 1.00 98.25 93 GLU A N 1
ATOM 779 C CA . GLU A 1 93 ? -0.391 2.355 -5.926 1.00 98.25 93 GLU A CA 1
ATOM 780 C C . GLU A 1 93 ? -0.180 3.089 -4.594 1.00 98.25 93 GLU A C 1
ATOM 782 O O . GLU A 1 93 ? -0.916 2.883 -3.631 1.00 98.25 93 GLU A O 1
ATOM 787 N N . ARG A 1 94 ? 0.777 4.026 -4.539 1.00 98.19 94 ARG A N 1
ATOM 788 C CA . ARG A 1 94 ? 1.012 4.838 -3.336 1.00 98.19 94 ARG A CA 1
ATOM 789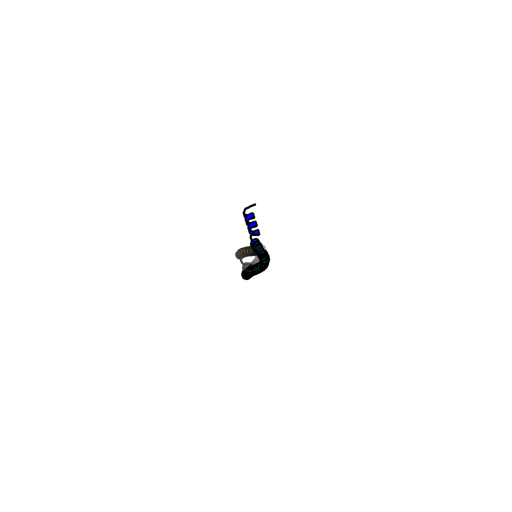 C C . ARG A 1 94 ? -0.159 5.753 -2.997 1.00 98.19 94 ARG A C 1
ATOM 791 O O . ARG A 1 94 ? -0.414 5.985 -1.817 1.00 98.19 94 ARG A O 1
ATOM 798 N N . LYS A 1 95 ? -0.870 6.292 -3.990 1.00 98.19 95 LYS A N 1
ATOM 799 C CA . LYS A 1 95 ? -2.086 7.085 -3.740 1.00 98.19 95 LYS A CA 1
ATOM 800 C C . LYS A 1 95 ? -3.181 6.225 -3.113 1.00 98.19 95 LYS A C 1
ATOM 802 O O . LYS A 1 95 ? -3.790 6.667 -2.140 1.00 98.19 95 LYS A O 1
ATOM 807 N N . ASP A 1 96 ? -3.370 5.007 -3.607 1.00 98.06 96 ASP A N 1
ATOM 808 C CA . ASP A 1 96 ? -4.350 4.068 -3.058 1.00 98.06 96 ASP A CA 1
ATOM 809 C C . ASP A 1 96 ? -3.967 3.637 -1.632 1.00 98.06 96 ASP A C 1
ATOM 811 O O . ASP A 1 96 ? -4.800 3.648 -0.721 1.00 98.06 96 ASP A O 1
ATOM 815 N N . GLU A 1 97 ? -2.682 3.361 -1.382 1.00 98.25 97 GLU A N 1
ATOM 816 C CA . GLU A 1 97 ? -2.160 3.101 -0.034 1.00 98.25 97 GLU A CA 1
ATOM 817 C C . GLU A 1 97 ? -2.428 4.272 0.923 1.00 98.25 97 GLU A C 1
ATOM 819 O O . GLU A 1 97 ? -2.872 4.062 2.052 1.00 98.25 97 GLU A O 1
ATOM 824 N N . ILE A 1 98 ? -2.214 5.516 0.487 1.00 98.06 98 ILE A N 1
ATOM 825 C CA . ILE A 1 98 ? -2.503 6.699 1.309 1.00 98.06 98 ILE A CA 1
ATOM 826 C C . ILE A 1 98 ? -3.992 6.757 1.665 1.00 98.06 98 ILE A C 1
ATOM 828 O O . ILE A 1 98 ? -4.342 7.062 2.808 1.00 98.06 98 ILE A O 1
ATOM 832 N N . GLU A 1 99 ? -4.879 6.463 0.718 1.00 97.94 99 GLU A N 1
ATOM 833 C CA . GLU A 1 99 ? -6.317 6.539 0.960 1.00 97.94 99 GLU A CA 1
ATOM 834 C C . GLU A 1 99 ? -6.793 5.443 1.925 1.00 97.94 99 GLU A C 1
ATOM 836 O O . GLU A 1 99 ? -7.536 5.722 2.872 1.00 97.94 99 GLU A O 1
ATOM 841 N N . THR A 1 100 ? -6.272 4.219 1.791 1.00 97.75 100 THR A N 1
ATOM 842 C CA . THR A 1 100 ? -6.548 3.138 2.754 1.00 97.75 100 THR A CA 1
ATOM 843 C C . THR A 1 100 ? -6.020 3.473 4.155 1.00 97.75 100 THR A C 1
ATOM 845 O O . THR A 1 100 ? -6.729 3.284 5.150 1.00 97.75 100 THR A O 1
ATOM 848 N N . GLN A 1 101 ? -4.824 4.062 4.258 1.00 97.94 101 GLN A N 1
ATOM 849 C CA . GLN A 1 101 ? -4.252 4.507 5.531 1.00 97.94 101 GLN A CA 1
ATOM 850 C C . GLN A 1 101 ? -5.066 5.631 6.180 1.00 97.94 101 GLN A C 1
ATOM 852 O O . GLN A 1 101 ? -5.250 5.618 7.399 1.00 97.94 101 GLN A O 1
ATOM 857 N N . LYS A 1 102 ? -5.617 6.576 5.406 1.00 98.25 102 LYS A N 1
ATOM 858 C CA . LYS A 1 102 ? -6.523 7.609 5.943 1.00 98.25 102 LYS A CA 1
ATOM 859 C C . LYS A 1 102 ? -7.782 7.001 6.550 1.00 98.25 102 LYS A C 1
ATOM 861 O O . LYS A 1 102 ? -8.184 7.410 7.644 1.00 98.25 102 LYS A O 1
ATOM 866 N N . ILE A 1 103 ? -8.393 6.028 5.872 1.00 97.62 103 ILE A N 1
ATOM 867 C CA . ILE A 1 103 ? -9.580 5.326 6.379 1.00 97.62 103 ILE A CA 1
ATOM 868 C C . ILE A 1 103 ? -9.231 4.585 7.672 1.00 97.62 103 ILE A C 1
ATOM 870 O O . ILE A 1 103 ? -9.912 4.758 8.686 1.00 97.62 103 ILE A O 1
ATOM 874 N N . SER A 1 104 ? -8.124 3.835 7.677 1.00 96.81 104 SER A N 1
ATOM 875 C CA . SER A 1 104 ? -7.648 3.142 8.876 1.00 96.81 104 SER A CA 1
ATOM 876 C C . SER A 1 104 ? -7.387 4.114 10.026 1.00 96.81 104 SER A C 1
ATOM 878 O O . SER A 1 104 ? -7.778 3.843 11.158 1.00 96.81 104 SER A O 1
ATOM 880 N N . LEU A 1 105 ? -6.775 5.270 9.759 1.00 97.62 105 LEU A N 1
ATOM 881 C CA . LEU A 1 105 ? -6.511 6.288 10.772 1.00 97.62 105 LEU A CA 1
ATOM 882 C C . LEU A 1 105 ? -7.809 6.860 11.353 1.00 97.62 105 LEU A C 1
ATOM 884 O O . LEU A 1 105 ? -7.905 7.053 12.567 1.00 97.62 105 LEU A O 1
ATOM 888 N N . LYS A 1 106 ? -8.814 7.127 10.511 1.00 97.88 106 LYS A N 1
ATOM 889 C CA . LYS A 1 106 ? -10.136 7.583 10.961 1.00 97.88 106 LYS A CA 1
ATOM 890 C C . LYS A 1 106 ? -10.781 6.546 11.884 1.00 97.88 106 LYS A C 1
ATOM 892 O O . LYS A 1 106 ? -11.249 6.912 12.961 1.00 97.88 106 LYS A O 1
ATOM 897 N N . ASN A 1 107 ? -10.727 5.269 11.514 1.00 97.00 107 ASN A N 1
ATOM 898 C CA . ASN A 1 107 ? -11.257 4.177 12.331 1.00 97.00 107 ASN A CA 1
ATOM 899 C C . ASN A 1 107 ? -10.511 4.056 13.667 1.00 97.00 107 ASN A C 1
ATOM 901 O O . ASN A 1 107 ? -11.142 4.013 14.721 1.00 97.00 107 ASN A O 1
ATOM 905 N N . SER A 1 108 ? -9.178 4.112 13.655 1.00 97.62 108 SER A N 1
ATOM 906 C CA . SER A 1 108 ? -8.365 4.087 14.877 1.00 97.62 108 SER A CA 1
ATOM 907 C C . SER A 1 108 ? -8.672 5.260 15.814 1.00 97.62 108 SER A C 1
ATOM 909 O O . SER A 1 108 ? -8.694 5.083 17.033 1.00 97.62 108 SER A O 1
ATOM 911 N N . LYS A 1 109 ? -8.961 6.455 15.278 1.00 97.88 109 LYS A N 1
ATOM 912 C CA . LYS A 1 109 ? -9.396 7.607 16.088 1.00 97.88 109 LYS A CA 1
ATOM 913 C C . LYS A 1 109 ? -10.738 7.352 16.775 1.00 97.88 109 LYS A C 1
ATOM 915 O O . LYS A 1 109 ? -10.864 7.665 17.956 1.00 97.88 109 LYS A O 1
ATOM 920 N N . ILE A 1 110 ? -11.705 6.770 16.063 1.00 97.56 110 ILE A N 1
ATOM 921 C CA . ILE A 1 110 ? -13.015 6.408 16.628 1.00 97.56 110 ILE A CA 1
ATOM 922 C C . ILE A 1 110 ? -12.837 5.374 17.742 1.00 97.56 110 ILE A C 1
ATOM 924 O O . ILE A 1 110 ? -13.344 5.568 18.842 1.00 97.56 110 ILE A O 1
ATOM 928 N N . ILE A 1 111 ? -12.051 4.322 17.500 1.00 97.50 111 ILE A N 1
ATOM 929 C CA . ILE A 1 111 ? -11.781 3.282 18.504 1.00 97.50 111 ILE A CA 1
ATOM 930 C C . ILE A 1 111 ? -11.142 3.891 19.753 1.00 97.50 111 ILE A C 1
ATOM 932 O O . ILE A 1 111 ? -11.598 3.623 20.862 1.00 97.50 111 ILE A O 1
ATOM 936 N N . LYS A 1 112 ? -10.135 4.757 19.591 1.00 97.69 112 LYS A N 1
ATOM 937 C CA . LYS A 1 112 ? -9.487 5.437 20.719 1.00 97.69 112 LYS A CA 1
ATOM 938 C C . LYS A 1 112 ? -10.469 6.315 21.499 1.00 97.69 112 LYS A C 1
ATOM 940 O O . LYS A 1 112 ? -10.423 6.341 22.727 1.00 97.69 112 LYS A O 1
ATOM 945 N N . HIS A 1 113 ? -11.352 7.029 20.803 1.00 97.88 113 HIS A N 1
ATOM 946 C CA . HIS A 1 113 ? -12.381 7.839 21.448 1.00 97.88 113 HIS A CA 1
ATOM 947 C C . HIS A 1 113 ? -13.349 6.971 22.260 1.00 97.88 113 HIS A C 1
ATOM 949 O O . HIS A 1 113 ? -13.576 7.253 23.434 1.00 97.88 113 HIS A O 1
ATOM 955 N N . ASN A 1 114 ? -13.832 5.874 21.676 1.00 97.25 114 ASN A N 1
ATOM 956 C CA . ASN A 1 114 ? -14.717 4.931 22.354 1.00 97.25 114 ASN A CA 1
ATOM 957 C C . ASN A 1 114 ? -14.029 4.306 23.575 1.00 97.25 114 ASN A C 1
ATOM 959 O O . ASN A 1 114 ? -14.607 4.278 24.654 1.00 97.25 114 ASN A O 1
ATOM 963 N N . GLN A 1 115 ? -12.768 3.880 23.453 1.00 97.50 115 GLN A N 1
ATOM 964 C CA . GLN A 1 115 ? -11.978 3.367 24.580 1.00 97.50 115 GLN A CA 1
ATOM 965 C C . GLN A 1 115 ? -11.858 4.386 25.716 1.00 97.50 115 GLN A C 1
ATOM 967 O O . GLN A 1 115 ? -11.973 4.025 26.886 1.00 97.50 115 GLN A O 1
ATOM 972 N N . MET A 1 116 ? -11.654 5.662 25.385 1.00 96.50 116 MET A N 1
ATOM 973 C CA . MET A 1 116 ? -11.595 6.729 26.379 1.00 96.50 116 MET A CA 1
ATOM 974 C C . MET A 1 116 ? -12.948 6.922 27.078 1.00 96.50 116 MET A C 1
ATOM 976 O O . MET A 1 116 ? -12.973 7.024 28.302 1.00 96.50 116 MET A O 1
ATOM 980 N N . GLN A 1 117 ? -14.060 6.916 26.333 1.00 96.38 117 GLN A N 1
ATOM 981 C CA . GLN A 1 117 ? -15.406 6.989 26.911 1.00 96.38 117 GLN A CA 1
ATOM 982 C C . GLN A 1 117 ? -15.698 5.795 27.827 1.00 96.38 117 GLN A C 1
ATOM 984 O O . GLN A 1 117 ? -16.155 5.989 28.951 1.00 96.38 117 GLN A O 1
ATOM 989 N N . TYR A 1 118 ? -15.374 4.574 27.390 1.00 97.38 118 TYR A N 1
ATOM 990 C CA . TYR A 1 118 ? -15.525 3.379 28.219 1.00 97.38 118 TYR A CA 1
ATOM 991 C C . TYR A 1 118 ? -14.677 3.471 29.485 1.00 97.38 118 TYR A C 1
ATOM 993 O O . TYR A 1 118 ? -15.181 3.199 30.564 1.00 97.38 118 TYR A O 1
ATOM 1001 N N . SER A 1 119 ? -13.425 3.928 29.388 1.00 96.25 119 SER A N 1
ATOM 1002 C CA . SER A 1 119 ? -12.568 4.118 30.561 1.00 96.25 119 SER A CA 1
ATOM 1003 C C . SER A 1 119 ? -13.134 5.153 31.538 1.00 96.25 119 SER A C 1
ATOM 1005 O O . SER A 1 119 ? -13.085 4.933 32.748 1.00 96.25 119 SER A O 1
ATOM 1007 N N . MET A 1 120 ? -13.692 6.263 31.040 1.00 95.25 120 MET A N 1
ATOM 1008 C CA . MET A 1 120 ? -14.382 7.249 31.881 1.00 95.25 120 MET A CA 1
ATOM 1009 C C . MET A 1 120 ? -15.598 6.631 32.574 1.00 95.25 120 MET A C 1
ATOM 1011 O O . MET A 1 120 ? -15.732 6.766 33.787 1.00 95.25 120 MET A O 1
ATOM 1015 N N . LEU A 1 121 ? -16.431 5.898 31.831 1.00 94.69 121 LEU A N 1
ATOM 1016 C CA . LEU A 1 121 ? -17.605 5.228 32.381 1.00 94.69 121 LEU A CA 1
ATOM 1017 C C . LEU A 1 121 ? -17.217 4.192 33.442 1.00 94.69 121 LEU A C 1
ATOM 1019 O O . LEU A 1 121 ? -17.807 4.182 34.515 1.00 94.69 121 LEU A O 1
ATOM 1023 N N . THR A 1 122 ? -16.190 3.375 33.194 1.00 94.06 122 THR A N 1
ATOM 1024 C CA . THR A 1 122 ? -15.664 2.419 34.178 1.00 94.06 122 THR A CA 1
ATOM 1025 C C . THR A 1 122 ? -15.185 3.127 35.442 1.00 94.06 122 THR A C 1
ATOM 1027 O O . THR A 1 122 ? -15.450 2.648 36.539 1.00 94.06 122 THR A O 1
ATOM 1030 N N . LYS A 1 123 ? -14.513 4.281 35.324 1.00 93.19 123 LYS A N 1
ATOM 1031 C CA . LYS A 1 123 ? -14.094 5.061 36.500 1.00 93.19 123 LYS A CA 1
ATOM 1032 C C . LYS A 1 123 ? -15.291 5.549 37.313 1.00 93.19 123 LYS A C 1
ATOM 1034 O O . LYS A 1 123 ? -15.253 5.413 38.528 1.00 93.19 123 LYS A O 1
ATOM 1039 N N . SER A 1 124 ? -16.333 6.070 36.664 1.00 92.19 124 SER A N 1
ATOM 1040 C CA . SER A 1 124 ? -17.570 6.474 37.346 1.00 92.19 124 SER A CA 1
ATOM 1041 C C . SER A 1 124 ? -18.304 5.281 37.965 1.00 92.19 124 SER A C 1
ATOM 1043 O O . SER A 1 124 ? -18.752 5.369 39.097 1.00 92.19 124 SER A O 1
ATOM 1045 N N . MET A 1 125 ? -18.369 4.138 37.278 1.00 88.50 125 MET A N 1
ATOM 1046 C CA . MET A 1 125 ? -18.972 2.913 37.818 1.00 88.50 125 MET A CA 1
ATOM 1047 C C . MET A 1 125 ? -18.220 2.379 39.040 1.00 88.50 125 MET A C 1
ATOM 1049 O O . MET A 1 125 ? -18.850 1.897 39.969 1.00 88.50 125 MET A O 1
ATOM 1053 N N . ASN A 1 126 ? -16.890 2.485 39.059 1.00 88.75 126 ASN A N 1
ATOM 1054 C CA . ASN A 1 126 ? -16.072 2.045 40.190 1.00 88.75 126 ASN A CA 1
ATOM 1055 C C . ASN A 1 126 ? -16.147 2.986 41.407 1.00 88.75 126 ASN A C 1
ATOM 1057 O O . ASN A 1 126 ? -15.649 2.619 42.468 1.00 88.75 126 ASN A O 1
ATOM 1061 N N . GLN A 1 127 ? -16.692 4.201 41.261 1.00 88.94 127 GLN A N 1
ATOM 1062 C CA . GLN A 1 127 ? -16.978 5.080 42.405 1.00 88.94 127 GLN A CA 1
ATOM 1063 C C . GLN A 1 127 ? -18.213 4.611 43.177 1.00 88.94 127 GLN A C 1
ATOM 1065 O O . GLN A 1 127 ? -18.299 4.832 44.382 1.00 88.94 127 GLN A O 1
ATOM 1070 N N . GLU A 1 128 ? -19.150 3.965 42.488 1.00 85.00 128 GLU A N 1
ATOM 1071 C CA . GLU A 1 128 ? -20.339 3.378 43.090 1.00 85.00 128 GLU A CA 1
ATOM 1072 C C . GLU A 1 128 ? -20.007 2.033 43.745 1.00 85.00 128 GLU A C 1
ATOM 1074 O O . GLU A 1 128 ? -19.106 1.308 43.313 1.00 85.00 128 GLU A O 1
ATOM 1079 N N . THR A 1 129 ? -20.752 1.671 44.795 1.00 84.31 129 THR A N 1
ATOM 1080 C CA . THR A 1 129 ? -20.556 0.373 45.455 1.00 84.31 129 THR A CA 1
ATOM 1081 C C . THR A 1 129 ? -20.798 -0.772 44.470 1.00 84.31 129 THR A C 1
ATOM 1083 O O . THR A 1 129 ? -21.754 -0.721 43.685 1.00 84.31 129 THR A O 1
ATOM 1086 N N . PRO A 1 130 ? -19.972 -1.829 44.499 1.00 88.25 130 PRO A N 1
ATOM 1087 C CA . PRO A 1 130 ? -20.145 -2.951 43.598 1.00 88.25 130 PRO A CA 1
ATOM 1088 C C . PRO A 1 130 ? -21.497 -3.623 43.857 1.00 88.25 130 PRO A C 1
ATOM 1090 O O . PRO A 1 130 ? -21.873 -3.905 44.994 1.00 88.25 130 PRO A O 1
ATOM 1093 N N . ARG A 1 131 ? -22.212 -3.944 42.774 1.00 88.69 131 ARG A N 1
ATOM 1094 C CA . ARG A 1 131 ? -23.571 -4.515 42.811 1.00 88.69 131 ARG A CA 1
ATOM 1095 C C . ARG A 1 131 ? -23.702 -5.725 43.741 1.00 88.69 131 ARG A C 1
ATOM 1097 O O . ARG A 1 131 ? -24.745 -5.924 44.352 1.00 88.69 131 ARG A O 1
ATOM 1104 N N . THR A 1 132 ? -22.659 -6.543 43.835 1.00 89.94 132 THR A N 1
ATOM 1105 C CA . THR A 1 132 ? -22.622 -7.723 44.706 1.00 89.94 132 THR A CA 1
ATOM 1106 C C . THR A 1 132 ? -22.701 -7.368 46.186 1.00 89.94 132 THR A C 1
ATOM 1108 O O . THR A 1 132 ? -23.322 -8.101 46.947 1.00 89.94 132 THR A O 1
ATOM 1111 N N . GLU A 1 133 ? -22.079 -6.266 46.604 1.00 89.56 133 GLU A N 1
ATOM 1112 C CA . GLU A 1 133 ? -22.133 -5.801 47.992 1.00 89.56 133 GLU A CA 1
ATOM 1113 C C . GLU A 1 133 ? -23.492 -5.176 48.299 1.00 89.56 133 GLU A C 1
ATOM 1115 O O . GLU A 1 133 ? -24.087 -5.511 49.320 1.00 89.56 133 GLU A O 1
ATOM 1120 N N . SER A 1 134 ? -24.043 -4.369 47.384 1.00 89.31 134 SER A N 1
ATOM 1121 C CA . SER A 1 134 ? -25.388 -3.800 47.548 1.00 89.31 134 SER A CA 1
ATOM 1122 C C . SER A 1 134 ? -26.469 -4.885 47.626 1.00 89.31 134 SER A C 1
ATOM 1124 O O . SER A 1 134 ? -27.410 -4.750 48.401 1.00 89.31 134 SER A O 1
ATOM 1126 N N . LEU A 1 135 ? -26.330 -5.979 46.863 1.00 93.19 135 LEU A N 1
ATOM 1127 C CA . LEU A 1 135 ? -27.239 -7.130 46.937 1.00 93.19 135 LEU A CA 1
ATOM 1128 C C . LEU A 1 135 ? -27.157 -7.838 48.291 1.00 93.19 135 LEU A C 1
ATOM 1130 O O . LEU A 1 135 ? -28.189 -8.079 48.901 1.00 93.19 135 LEU A O 1
ATOM 1134 N N . LYS A 1 136 ? -25.947 -8.094 48.805 1.00 93.75 136 LYS A N 1
ATOM 1135 C CA . LYS A 1 136 ? -25.781 -8.671 50.150 1.00 93.75 136 LYS A CA 1
ATOM 1136 C C . LYS A 1 136 ? -26.386 -7.778 51.230 1.00 93.75 136 LYS A C 1
ATOM 1138 O O . LYS A 1 136 ? -27.019 -8.280 52.151 1.00 93.75 136 LYS A O 1
ATOM 1143 N N . TYR A 1 137 ? -26.186 -6.466 51.121 1.00 93.38 137 TYR A N 1
ATOM 1144 C CA . TYR A 1 137 ? -26.765 -5.504 52.053 1.00 93.38 137 TYR A CA 1
ATOM 1145 C C . TYR A 1 137 ? -28.300 -5.506 51.994 1.00 93.38 137 TYR A C 1
ATOM 1147 O O . TYR A 1 137 ? -28.947 -5.499 53.037 1.00 93.38 137 TYR A O 1
ATOM 1155 N N . LEU A 1 138 ? -28.882 -5.597 50.792 1.00 93.88 138 LEU A N 1
ATOM 1156 C CA . LEU A 1 138 ? -30.326 -5.765 50.598 1.00 93.88 138 LEU A CA 1
ATOM 1157 C C . LEU A 1 138 ? -30.854 -7.069 51.200 1.00 93.88 138 LEU A C 1
ATOM 1159 O O . LEU A 1 138 ? -31.887 -7.046 51.861 1.00 93.88 138 LEU A O 1
ATOM 1163 N N . ASP A 1 139 ? -30.154 -8.185 50.999 1.00 95.25 139 ASP A N 1
ATOM 1164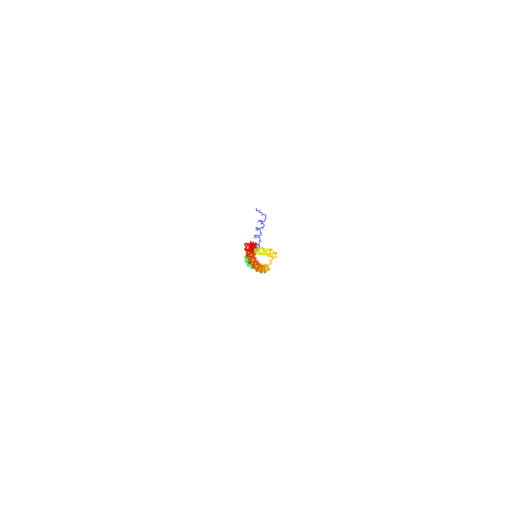 C CA . ASP A 1 139 ? -30.545 -9.480 51.562 1.00 95.25 139 ASP A CA 1
ATOM 1165 C C . ASP A 1 139 ? -30.517 -9.446 53.098 1.00 95.25 139 ASP A C 1
ATOM 1167 O O . ASP A 1 139 ? -31.431 -9.956 53.746 1.00 95.25 139 ASP A O 1
ATOM 1171 N N . CYS A 1 140 ? -29.508 -8.789 53.683 1.00 94.25 140 CYS A N 1
ATOM 1172 C CA . CYS A 1 140 ? -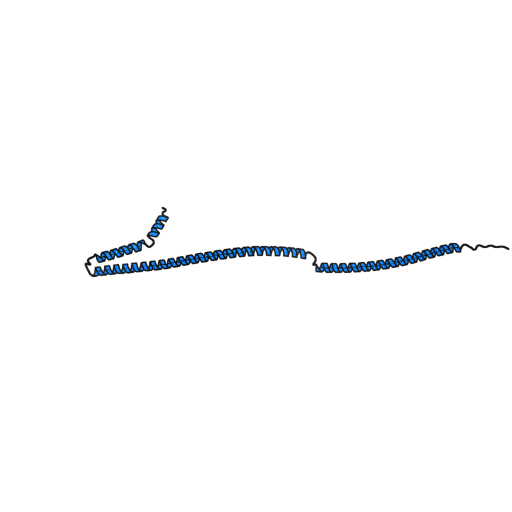29.402 -8.593 55.129 1.00 94.25 140 CYS A CA 1
ATOM 1173 C C . CYS A 1 140 ? -30.555 -7.730 55.661 1.00 94.25 140 CYS A C 1
ATOM 1175 O O . CYS A 1 140 ? -31.262 -8.156 56.566 1.00 94.25 140 CYS A O 1
ATOM 1177 N N . LEU A 1 141 ? -30.817 -6.577 55.034 1.00 94.62 141 LEU A N 1
ATOM 1178 C CA . LEU A 1 141 ? -31.960 -5.719 55.368 1.00 94.62 141 LEU A CA 1
ATOM 1179 C C . LEU A 1 141 ? -33.295 -6.462 55.259 1.00 94.62 141 LEU A C 1
ATOM 1181 O O . LEU A 1 141 ? -34.177 -6.275 56.091 1.00 94.62 141 LEU A O 1
ATOM 1185 N N . HIS A 1 142 ? -33.461 -7.310 54.243 1.00 95.81 142 HIS A N 1
ATOM 1186 C CA . HIS A 1 142 ? -34.658 -8.134 54.103 1.00 95.81 142 HIS A CA 1
ATOM 1187 C C . HIS A 1 142 ? -34.800 -9.167 55.223 1.00 95.81 142 HIS A C 1
ATOM 1189 O O . HIS A 1 142 ? -35.928 -9.446 55.630 1.00 95.81 142 HIS A O 1
ATOM 1195 N N . SER A 1 143 ? -33.694 -9.734 55.713 1.00 95.50 143 SER A N 1
ATOM 1196 C CA . SER A 1 143 ? -33.705 -10.596 56.899 1.00 95.50 143 SER A CA 1
ATOM 1197 C C . SER A 1 143 ? -34.092 -9.804 58.144 1.00 95.50 143 SER A C 1
ATOM 1199 O O . SER A 1 143 ? -35.025 -10.193 58.836 1.00 95.50 143 SER A O 1
ATOM 1201 N N . ASP A 1 144 ? -33.458 -8.651 58.366 1.00 96.06 144 ASP A N 1
ATOM 1202 C CA . ASP A 1 144 ? -33.718 -7.798 59.529 1.00 96.06 144 ASP A CA 1
ATOM 1203 C C . ASP A 1 144 ? -35.186 -7.341 59.576 1.00 96.06 144 ASP A C 1
ATOM 1205 O O . ASP A 1 144 ? -35.809 -7.335 60.636 1.00 96.06 144 ASP A O 1
ATOM 1209 N N . ILE A 1 145 ? -35.774 -6.997 58.423 1.00 96.19 145 ILE A N 1
ATOM 1210 C CA . ILE A 1 145 ? -37.199 -6.647 58.323 1.00 96.19 145 ILE A CA 1
ATOM 1211 C C . ILE A 1 145 ? -38.079 -7.821 58.758 1.00 96.19 145 ILE A C 1
ATOM 1213 O O . ILE A 1 145 ? -39.003 -7.614 59.541 1.00 96.19 145 ILE A O 1
ATOM 1217 N N . LYS A 1 146 ? -37.789 -9.042 58.293 1.00 96.19 146 LYS A N 1
ATOM 1218 C CA . LYS A 1 146 ? -38.553 -10.235 58.691 1.00 96.19 146 LYS A CA 1
ATOM 1219 C C . LYS A 1 146 ? -38.436 -10.512 60.187 1.00 96.19 146 LYS A C 1
ATOM 1221 O O . LYS A 1 146 ? -39.434 -10.851 60.817 1.00 96.19 146 LYS A O 1
ATOM 1226 N N . ASP A 1 147 ? -37.248 -10.337 60.757 1.00 95.81 147 ASP A N 1
ATOM 1227 C CA . ASP A 1 147 ? -37.016 -10.551 62.186 1.00 95.81 147 ASP A CA 1
ATOM 1228 C C . ASP A 1 147 ? -37.771 -9.514 63.034 1.00 95.81 147 ASP A C 1
ATOM 1230 O O . ASP A 1 147 ? -38.396 -9.862 64.037 1.00 95.81 147 ASP A O 1
ATOM 1234 N N . ILE A 1 148 ? -37.780 -8.246 62.609 1.00 96.06 148 ILE A N 1
ATOM 1235 C CA . ILE A 1 148 ? -38.554 -7.180 63.263 1.00 96.06 148 ILE A CA 1
ATOM 1236 C C . ILE A 1 148 ? -40.060 -7.433 63.131 1.00 96.06 148 ILE A C 1
ATOM 1238 O O . ILE A 1 148 ? -40.798 -7.210 64.091 1.00 96.06 148 ILE A O 1
ATOM 1242 N N . GLU A 1 149 ? -40.536 -7.894 61.973 1.00 95.69 149 GLU A N 1
ATOM 1243 C CA . GLU A 1 149 ? -41.942 -8.268 61.779 1.00 95.69 149 GLU A CA 1
ATOM 1244 C C . GLU A 1 149 ? -42.354 -9.407 62.720 1.00 95.69 149 GLU A C 1
ATOM 1246 O O . GLU A 1 149 ? -43.389 -9.295 63.376 1.00 95.69 149 GLU A O 1
ATOM 1251 N N . ALA A 1 150 ? -41.516 -10.436 62.872 1.00 95.06 150 ALA A N 1
ATOM 1252 C CA . ALA A 1 150 ? -41.762 -11.536 63.803 1.00 95.06 150 ALA A CA 1
ATOM 1253 C C . ALA A 1 150 ? -41.785 -11.066 65.269 1.00 95.06 150 ALA A C 1
ATOM 1255 O O . ALA A 1 150 ? -42.704 -11.401 66.015 1.00 95.06 150 ALA A O 1
ATOM 1256 N N . GLN A 1 151 ? -40.823 -10.230 65.683 1.00 95.25 151 GLN A N 1
ATOM 1257 C CA . GLN A 1 151 ? -40.811 -9.649 67.034 1.00 95.25 151 GLN A CA 1
ATOM 1258 C C . GLN A 1 151 ? -42.033 -8.765 67.291 1.00 95.25 151 GLN A C 1
ATOM 1260 O O . GLN A 1 151 ? -42.596 -8.765 68.387 1.00 95.25 151 GLN A O 1
ATOM 1265 N N . LYS A 1 152 ? -42.456 -7.993 66.287 1.00 95.38 152 LYS A N 1
ATOM 1266 C CA . LYS A 1 152 ? -43.664 -7.176 66.373 1.00 95.38 152 LYS A CA 1
ATOM 1267 C C . LYS A 1 152 ? -44.897 -8.059 66.573 1.00 95.38 152 LYS A C 1
ATOM 1269 O O . LYS A 1 152 ? -45.715 -7.734 67.431 1.00 95.38 152 LYS A O 1
ATOM 1274 N N . GLU A 1 153 ? -45.022 -9.147 65.818 1.00 95.31 153 GLU A N 1
ATOM 1275 C CA . GLU A 1 153 ? -46.136 -10.093 65.935 1.00 95.31 153 GLU A CA 1
ATOM 1276 C C . GLU A 1 153 ? -46.172 -10.756 67.323 1.00 95.31 153 GLU A C 1
ATOM 1278 O O . GLU A 1 153 ? -47.220 -10.757 67.971 1.00 95.31 153 GLU A O 1
ATOM 1283 N N . GLU A 1 154 ? -45.022 -11.194 67.848 1.00 94.69 154 GLU A N 1
ATOM 1284 C CA . GLU A 1 154 ? -44.902 -11.762 69.201 1.00 94.69 154 GLU A CA 1
ATOM 1285 C C . GLU A 1 154 ? -45.337 -10.761 70.291 1.00 94.69 154 GLU A C 1
ATOM 1287 O O . GLU A 1 154 ? -46.090 -11.090 71.215 1.00 94.69 154 GLU A O 1
ATOM 1292 N N . VAL A 1 155 ? -44.904 -9.501 70.179 1.00 94.69 155 VAL A N 1
ATOM 1293 C CA . VAL A 1 155 ? -45.293 -8.441 71.122 1.00 94.69 155 VAL A CA 1
ATOM 1294 C C . VAL A 1 155 ? -46.783 -8.109 71.009 1.00 94.69 155 VAL A C 1
ATOM 1296 O O . VAL A 1 155 ? -47.435 -7.883 72.035 1.00 94.69 155 VAL A O 1
ATOM 1299 N N . GLU A 1 156 ? -47.341 -8.074 69.796 1.00 94.12 156 GLU A N 1
ATOM 1300 C CA . GLU A 1 156 ? -48.774 -7.862 69.570 1.00 94.12 156 GLU A CA 1
ATOM 1301 C C . GLU A 1 156 ? -49.616 -8.996 70.171 1.00 94.12 156 GLU A C 1
ATOM 1303 O O . GLU A 1 156 ? -50.630 -8.716 70.823 1.00 94.12 156 GLU A O 1
ATOM 1308 N N . GLU A 1 157 ? -49.180 -10.250 70.040 1.00 94.44 157 GLU A N 1
ATOM 1309 C CA . GLU A 1 157 ? -49.834 -11.408 70.651 1.00 94.44 157 GLU A CA 1
ATOM 1310 C C . GLU A 1 157 ? -49.805 -11.324 72.185 1.00 94.44 157 GLU A C 1
ATOM 1312 O O . GLU A 1 157 ? -50.858 -11.379 72.833 1.00 94.44 157 GLU A O 1
ATOM 1317 N N . GLY A 1 158 ? -48.636 -11.055 72.778 1.00 94.88 158 GLY A N 1
ATOM 1318 C CA . GLY A 1 158 ? -48.502 -10.883 74.227 1.00 94.88 158 GLY A CA 1
ATOM 1319 C C . GLY A 1 158 ? -49.333 -9.714 74.779 1.00 94.88 158 GLY A C 1
ATOM 1320 O O . GLY A 1 158 ? -49.926 -9.806 75.861 1.00 94.88 158 GLY A O 1
ATOM 1321 N N . LEU A 1 159 ? -49.438 -8.609 74.034 1.00 93.69 159 LEU A N 1
ATOM 1322 C CA . LEU A 1 159 ? -50.337 -7.500 74.369 1.00 93.69 159 LEU A CA 1
ATOM 1323 C C . LEU A 1 159 ? -51.806 -7.913 74.291 1.00 93.69 159 LEU A C 1
ATOM 1325 O O . LEU A 1 159 ? -52.604 -7.504 75.141 1.00 93.69 159 LEU A O 1
ATOM 1329 N N . ASN A 1 160 ? -52.177 -8.703 73.287 1.00 93.31 160 ASN A N 1
ATOM 1330 C CA . ASN A 1 160 ? -53.540 -9.179 73.117 1.00 93.31 160 ASN A CA 1
ATOM 1331 C C . ASN A 1 160 ? -53.951 -10.104 74.269 1.00 93.31 160 ASN A C 1
ATOM 1333 O O . ASN A 1 160 ? -55.039 -9.951 74.824 1.00 93.31 160 ASN A O 1
ATOM 1337 N N . ASP A 1 161 ? -53.063 -10.990 74.711 1.00 93.25 161 ASP A N 1
ATOM 1338 C CA . ASP A 1 161 ? -53.318 -11.858 75.861 1.00 93.25 161 ASP A CA 1
ATOM 1339 C C . ASP A 1 161 ? -53.432 -11.079 77.169 1.00 93.25 161 ASP A C 1
ATOM 1341 O O . ASP A 1 161 ? -54.374 -11.295 77.936 1.00 93.25 161 ASP A O 1
ATOM 1345 N N . ARG A 1 162 ? -52.571 -10.078 77.392 1.00 92.56 162 ARG A N 1
ATOM 1346 C CA . ARG A 1 162 ? -52.729 -9.154 78.529 1.00 92.56 162 ARG A CA 1
ATOM 1347 C C . ARG A 1 162 ? -54.055 -8.395 78.463 1.00 92.56 162 ARG A C 1
ATOM 1349 O O . ARG A 1 162 ? -54.716 -8.250 79.489 1.00 92.56 162 ARG A O 1
ATOM 1356 N N . ARG A 1 163 ? -54.493 -7.955 77.275 1.00 91.88 163 ARG A N 1
ATOM 1357 C CA . ARG A 1 163 ? -55.820 -7.337 77.081 1.00 91.88 163 ARG A CA 1
ATOM 1358 C C . ARG A 1 163 ? -56.952 -8.312 77.409 1.00 91.88 163 ARG A C 1
ATOM 1360 O O . ARG A 1 163 ? -57.922 -7.894 78.040 1.00 91.88 163 ARG A O 1
ATOM 1367 N N . LYS A 1 164 ? -56.856 -9.588 77.015 1.00 93.00 164 LYS A N 1
ATOM 1368 C CA . LYS A 1 164 ? -57.839 -10.628 77.378 1.00 93.00 164 LYS A CA 1
ATOM 1369 C C . LYS A 1 164 ? -57.881 -10.832 78.895 1.00 93.00 164 LYS A C 1
ATOM 1371 O O . LYS A 1 164 ? -58.964 -10.802 79.472 1.00 93.00 164 LYS A O 1
ATOM 1376 N N . LEU A 1 165 ? -56.724 -10.955 79.549 1.00 90.94 165 LEU A N 1
ATOM 1377 C CA . LEU A 1 165 ? -56.631 -11.127 81.001 1.00 90.94 165 LEU A CA 1
ATOM 1378 C C . LEU A 1 165 ? -57.208 -9.919 81.757 1.00 90.94 165 LEU A C 1
ATOM 1380 O O . LEU A 1 165 ? -57.963 -10.088 82.710 1.00 90.94 165 LEU A O 1
ATOM 1384 N N . PHE A 1 166 ? -56.925 -8.699 81.291 1.00 91.94 166 PHE A N 1
ATOM 1385 C CA . PHE A 1 166 ? -57.475 -7.473 81.874 1.00 91.94 166 PHE A CA 1
ATOM 1386 C C . PHE A 1 166 ? -59.000 -7.397 81.723 1.00 91.94 166 PHE A C 1
ATOM 1388 O O . PHE A 1 166 ? -59.687 -6.987 82.655 1.00 91.94 166 PHE A O 1
ATOM 1395 N N . LYS A 1 167 ? -59.556 -7.844 80.587 1.00 92.12 167 LYS A N 1
ATOM 1396 C CA . LYS A 1 167 ? -61.014 -7.970 80.410 1.00 92.12 167 LYS A CA 1
ATOM 1397 C C . LYS A 1 167 ? -61.622 -8.960 81.404 1.00 92.12 167 LYS A C 1
ATOM 1399 O O . LYS A 1 167 ? -62.660 -8.655 81.980 1.00 92.12 167 LYS A O 1
ATOM 1404 N N . VAL A 1 168 ? -60.979 -10.108 81.632 1.00 93.62 168 VAL A N 1
ATOM 1405 C CA . VAL A 1 168 ? -61.429 -11.094 82.632 1.00 93.62 168 VAL A CA 1
ATOM 1406 C C . VAL A 1 168 ? -61.383 -1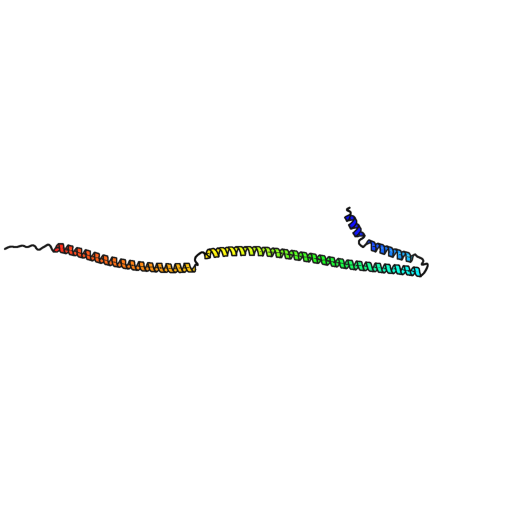0.503 84.040 1.00 93.62 168 VAL A C 1
ATOM 1408 O O . VAL A 1 168 ? -62.365 -10.609 84.768 1.00 93.62 168 VAL A O 1
ATOM 1411 N N . LEU A 1 169 ? -60.286 -9.837 84.412 1.00 90.94 169 LEU A N 1
ATOM 1412 C CA . LEU A 1 169 ? -60.164 -9.171 85.710 1.00 90.94 169 LEU A CA 1
ATOM 1413 C C . LEU A 1 169 ? -61.229 -8.082 85.886 1.00 90.94 169 LEU A C 1
ATOM 1415 O O . LEU A 1 169 ? -61.863 -8.013 86.932 1.00 90.94 169 LEU A O 1
ATOM 1419 N N . SER A 1 170 ? -61.458 -7.262 84.858 1.00 90.19 170 SER A N 1
ATOM 1420 C CA . SER A 1 170 ? -62.497 -6.231 84.875 1.00 90.19 170 SER A CA 1
ATOM 1421 C C . SER A 1 170 ? -63.893 -6.838 85.025 1.00 90.19 170 SER A C 1
ATOM 1423 O O . SER A 1 170 ? -64.696 -6.304 85.783 1.00 90.19 170 SER A O 1
ATOM 1425 N N . LEU A 1 171 ? -64.178 -7.967 84.368 1.00 90.75 171 LEU A N 1
ATOM 1426 C CA . LEU A 1 171 ? -65.437 -8.694 84.533 1.00 90.75 171 LEU A CA 1
ATOM 1427 C C . LEU A 1 171 ? -65.580 -9.254 85.955 1.00 90.75 171 LEU A C 1
ATOM 1429 O O . LEU A 1 171 ? -66.632 -9.105 86.564 1.00 90.75 171 LEU A O 1
ATOM 1433 N N . ALA A 1 172 ? -64.523 -9.857 86.505 1.00 88.88 172 ALA A N 1
ATOM 1434 C CA . ALA A 1 172 ? -64.519 -10.375 87.871 1.00 88.88 172 ALA A CA 1
ATOM 1435 C C . ALA A 1 172 ? -64.706 -9.259 88.913 1.00 88.88 172 ALA A C 1
ATOM 1437 O O . ALA A 1 172 ? -65.486 -9.425 89.846 1.00 88.88 172 ALA A O 1
ATOM 1438 N N . ALA A 1 173 ? -64.045 -8.112 88.732 1.00 87.25 173 ALA A N 1
ATOM 1439 C CA . ALA A 1 173 ? -64.210 -6.937 89.582 1.00 87.25 173 ALA A CA 1
ATOM 1440 C C . ALA A 1 173 ? -65.642 -6.386 89.514 1.00 87.25 173 ALA A C 1
ATOM 1442 O O . ALA A 1 173 ? -66.240 -6.133 90.556 1.00 87.25 173 ALA A O 1
ATOM 1443 N N . ASN A 1 174 ? -66.218 -6.278 88.313 1.00 86.75 174 ASN A N 1
ATOM 1444 C CA . ASN A 1 174 ? -67.610 -5.859 88.136 1.00 86.75 174 ASN A CA 1
ATOM 1445 C C . ASN A 1 174 ? -68.589 -6.854 88.782 1.00 86.75 174 ASN A C 1
ATOM 1447 O O . ASN A 1 174 ? -69.514 -6.433 89.467 1.00 86.75 174 ASN A O 1
ATOM 1451 N N . ASN A 1 175 ? -68.364 -8.164 88.636 1.00 84.25 175 ASN A N 1
ATOM 1452 C CA . ASN A 1 175 ? -69.188 -9.197 89.272 1.00 84.25 175 ASN A CA 1
ATOM 1453 C C . ASN A 1 175 ? -69.089 -9.149 90.806 1.00 84.25 175 ASN A C 1
ATOM 1455 O O . ASN A 1 175 ? -70.094 -9.315 91.491 1.00 84.25 175 ASN A O 1
ATOM 1459 N N . LEU A 1 176 ? -67.894 -8.913 91.359 1.00 82.50 176 LEU A N 1
ATOM 1460 C CA . LEU A 1 176 ? -67.705 -8.710 92.799 1.00 82.50 176 LEU A CA 1
ATOM 1461 C C . LEU A 1 176 ? -68.381 -7.424 93.279 1.00 82.50 176 LEU A C 1
ATOM 1463 O O . LEU A 1 176 ? -68.990 -7.427 94.341 1.00 82.50 176 LEU A O 1
ATOM 1467 N N . GLN A 1 177 ? -68.323 -6.345 92.499 1.00 81.44 177 GLN A N 1
ATOM 1468 C CA . GLN A 1 177 ? -69.045 -5.112 92.801 1.00 81.44 177 GLN A CA 1
ATOM 1469 C C . GLN A 1 177 ? -70.562 -5.336 92.775 1.00 81.44 177 GLN A C 1
ATOM 1471 O O . GLN A 1 177 ? -71.272 -4.817 93.633 1.00 81.44 177 GLN A O 1
ATOM 1476 N N . GLU A 1 178 ? -71.063 -6.145 91.842 1.00 81.88 178 GLU A N 1
ATOM 1477 C CA . GLU A 1 178 ? -72.470 -6.537 91.784 1.00 81.88 178 GLU A CA 1
ATOM 1478 C C . GLU A 1 178 ? -72.869 -7.413 92.983 1.00 81.88 178 GLU A C 1
ATOM 1480 O O . GLU A 1 178 ? -73.938 -7.214 93.554 1.00 81.88 178 GLU A O 1
ATOM 1485 N N . LEU A 1 179 ? -72.008 -8.343 93.411 1.00 79.88 179 LEU A N 1
ATOM 1486 C CA . LEU A 1 179 ? -72.213 -9.156 94.615 1.00 79.88 179 LEU A CA 1
ATOM 1487 C C . LEU A 1 179 ? -72.194 -8.315 95.895 1.00 79.88 179 LEU A C 1
ATOM 1489 O O . LEU A 1 179 ? -73.090 -8.469 96.714 1.00 79.88 179 LEU A O 1
ATOM 1493 N N . LEU A 1 180 ? -71.249 -7.385 96.042 1.00 76.06 180 LEU A N 1
ATOM 1494 C CA . LEU A 1 180 ? -71.210 -6.449 97.172 1.00 76.06 180 LEU A CA 1
ATOM 1495 C C . LEU A 1 180 ? -72.443 -5.539 97.187 1.00 76.06 180 LEU A C 1
ATOM 1497 O O . LEU A 1 180 ? -73.032 -5.318 98.238 1.00 76.06 180 LEU A O 1
ATOM 1501 N N . SER A 1 181 ? -72.899 -5.084 96.018 1.00 73.25 181 SER A N 1
ATOM 1502 C CA . SER A 1 181 ? -74.149 -4.318 95.899 1.00 73.25 181 SER A CA 1
ATOM 1503 C C . SER A 1 181 ? -75.381 -5.162 96.279 1.00 73.25 181 SER A C 1
ATOM 1505 O O . SER A 1 181 ? -76.366 -4.638 96.804 1.00 73.25 181 SER A O 1
ATOM 1507 N N . LYS A 1 182 ? -75.342 -6.482 96.041 1.00 66.88 182 LYS A N 1
ATOM 1508 C CA . LYS A 1 182 ? -76.378 -7.440 96.469 1.00 66.88 182 LYS A CA 1
ATOM 1509 C C . LYS A 1 182 ? -76.298 -7.769 97.969 1.00 66.88 182 LYS A C 1
ATOM 1511 O O . LYS A 1 182 ? -77.333 -7.898 98.608 1.00 66.88 182 LYS A O 1
ATOM 1516 N N . GLU A 1 183 ? -75.110 -7.838 98.564 1.00 59.34 183 GLU A N 1
ATOM 1517 C CA . GLU A 1 183 ? -74.936 -8.042 100.012 1.00 59.34 183 GLU A CA 1
ATOM 1518 C C . GLU A 1 183 ? -75.286 -6.789 100.834 1.00 59.34 183 GLU A C 1
ATOM 1520 O O . GLU A 1 183 ? -75.903 -6.909 101.892 1.00 59.34 183 GLU A O 1
ATOM 1525 N N . GLU A 1 184 ? -75.002 -5.579 100.337 1.00 57.31 184 GLU A N 1
ATOM 1526 C CA . GLU A 1 184 ? -75.477 -4.332 100.963 1.00 57.31 184 GLU A CA 1
ATOM 1527 C C . GLU A 1 184 ? -77.008 -4.198 100.927 1.00 57.31 184 GLU A C 1
ATOM 1529 O O . GLU A 1 184 ? -77.592 -3.538 101.789 1.00 57.31 184 GLU A O 1
ATOM 1534 N N . THR A 1 185 ? -77.677 -4.861 99.978 1.00 54.16 185 THR A N 1
ATOM 1535 C CA . THR A 1 185 ? -79.145 -4.904 99.922 1.00 54.16 185 THR A CA 1
ATOM 1536 C C . THR A 1 185 ? -79.769 -6.032 100.758 1.00 54.16 185 THR A C 1
ATOM 1538 O O . THR A 1 185 ? -80.936 -5.897 101.123 1.00 54.16 185 THR A O 1
ATOM 1541 N N . ASP A 1 186 ? -79.015 -7.070 101.156 1.00 47.09 186 ASP A N 1
ATOM 1542 C CA . ASP A 1 186 ? -79.527 -8.227 101.929 1.00 47.09 186 ASP A CA 1
ATOM 1543 C C . ASP A 1 186 ? -79.033 -8.285 103.403 1.00 47.09 186 ASP A C 1
ATOM 1545 O O . ASP A 1 186 ? -79.597 -8.990 104.239 1.00 47.09 186 ASP A O 1
ATOM 1549 N N . GLY A 1 187 ? -78.029 -7.483 103.788 1.00 38.62 187 GLY A N 1
ATOM 1550 C CA . GLY A 1 187 ? -77.507 -7.389 105.167 1.00 38.62 187 GLY A CA 1
ATOM 1551 C C . GLY A 1 187 ? -78.243 -6.415 106.107 1.00 38.62 187 GLY A C 1
ATOM 1552 O O . GLY A 1 187 ? -77.885 -6.283 107.279 1.00 38.62 187 GLY A O 1
ATOM 1553 N N . GLY A 1 188 ? -79.275 -5.719 105.624 1.00 37.28 188 GLY A N 1
ATOM 1554 C CA . GLY A 1 188 ? -79.942 -4.606 106.312 1.00 37.28 188 GLY A CA 1
ATOM 1555 C C . GLY A 1 188 ? -81.236 -4.941 107.064 1.00 37.28 188 GLY A C 1
ATOM 1556 O O . GLY A 1 188 ? -82.155 -4.125 107.052 1.00 37.28 188 GLY A O 1
ATOM 1557 N N . GLY A 1 189 ? -81.370 -6.108 107.712 1.00 40.84 189 GLY A N 1
ATOM 1558 C CA . GLY A 1 189 ? -82.655 -6.460 108.332 1.00 40.84 189 GLY A CA 1
ATOM 1559 C C . GLY A 1 189 ? -82.656 -7.547 109.402 1.00 40.84 189 GLY A C 1
ATOM 1560 O O . GLY A 1 189 ? -83.172 -8.632 109.163 1.00 40.84 189 GLY A O 1
ATOM 1561 N N . ARG A 1 190 ? -82.212 -7.231 110.629 1.00 34.81 190 ARG A N 1
ATOM 1562 C CA . ARG A 1 190 ? -82.804 -7.797 111.864 1.00 34.81 190 ARG A CA 1
ATOM 1563 C C . ARG A 1 190 ? -82.501 -6.920 113.083 1.00 34.81 190 ARG A C 1
ATOM 1565 O O . ARG A 1 190 ? -81.559 -7.151 113.833 1.00 34.81 190 ARG A O 1
ATOM 1572 N N . VAL A 1 191 ? -83.362 -5.925 113.303 1.00 40.81 191 VAL A N 1
ATOM 1573 C CA . VAL A 1 191 ? -83.531 -5.250 114.596 1.00 40.81 191 VAL A CA 1
ATOM 1574 C C . VAL A 1 191 ? -84.779 -5.819 115.274 1.00 40.81 191 VAL A C 1
ATOM 1576 O O . VAL A 1 191 ? -85.872 -5.797 114.721 1.00 40.81 191 VAL A O 1
ATOM 1579 N N . THR A 1 192 ? -84.550 -6.369 116.465 1.00 41.47 192 THR A N 1
ATOM 1580 C CA . THR A 1 192 ? -85.443 -6.567 117.620 1.00 41.47 192 THR A CA 1
ATOM 1581 C C . THR A 1 192 ? -86.941 -6.252 117.487 1.00 41.47 192 THR A C 1
ATOM 1583 O O . THR A 1 192 ? -87.313 -5.117 117.203 1.00 41.47 192 THR A O 1
ATOM 1586 N N . GLN A 1 193 ? -87.783 -7.149 118.016 1.00 36.47 193 GLN A N 1
ATOM 1587 C CA . GLN A 1 193 ? -88.953 -6.734 118.801 1.00 36.47 193 GLN A CA 1
ATOM 1588 C C . GLN A 1 193 ? -89.179 -7.640 120.024 1.00 36.47 193 GLN A C 1
ATOM 1590 O O . GLN A 1 193 ? -89.477 -8.825 119.914 1.00 36.47 193 GLN A O 1
ATOM 1595 N N . LYS A 1 194 ? -89.043 -7.031 121.211 1.00 40.47 194 LYS A N 1
ATOM 1596 C CA . LYS A 1 194 ? -89.650 -7.461 122.480 1.00 40.47 194 LYS A CA 1
ATOM 1597 C C . LYS A 1 194 ? -91.178 -7.481 122.332 1.00 40.47 194 LYS A C 1
ATOM 1599 O O . LYS A 1 194 ? -91.708 -6.523 121.771 1.00 40.47 194 LYS A O 1
ATOM 1604 N N . ARG A 1 195 ? -91.872 -8.367 123.061 1.00 37.28 195 ARG A N 1
ATOM 1605 C CA . ARG A 1 195 ? -92.633 -7.980 124.275 1.00 37.28 195 ARG A CA 1
ATOM 1606 C C . ARG A 1 195 ? -93.451 -9.122 124.898 1.00 37.28 195 ARG A C 1
ATOM 1608 O O . ARG A 1 195 ? -94.219 -9.763 124.196 1.00 37.28 195 ARG A O 1
ATOM 1615 N N . LYS A 1 196 ? -93.397 -9.099 126.238 1.00 36.97 196 LYS A N 1
ATOM 1616 C CA . LYS A 1 196 ? -94.309 -9.638 127.263 1.00 36.97 196 LYS A CA 1
ATOM 1617 C C . LYS A 1 196 ? -94.167 -11.108 127.621 1.00 36.97 196 LYS A C 1
ATOM 1619 O O . LYS A 1 196 ? -94.362 -11.962 126.741 1.00 36.97 196 LYS A O 1
#

Sequence (196 aa):
MTDEDIIRRRLMFDGDGTGEDRRLNDFLKNISKWLRTDHKTEEDGLIMFDSITAQLEFVKHSRRLAHLRRRQINKELQMYANLYDAMQSRINERKDEIETQKISLKNSKIIKHNQMQYSMLTKSMNQETPRTESLKYLDCLHSDIKDIEAQKEEVEEGLNDRRKLFKVLSLAANNLQELLSKEETDGGGRVTQKRK